Protein AF-A0A356B0F8-F1 (afdb_monomer_lite)

Radius of gyration: 23.99 Å; chains: 1; bounding box: 61×38×61 Å

Secondary structure (DSSP, 8-state):
-HHHHHHTT--S------TTTTT-TT-TT--STTHHHHHHT-TT--------SS-STT----------SS--STTTS-PPPTT--HHHHHHHHHHHHHHHH-TTSHHIIIIIS--BTTTEEESSSTTTS-EEEPPGGGS-GGG-----------SS----S-HHHHHHHHHHHHTTHHHHH----SS--SHHHH-HHHHHHHHHHHHHHHHHHHHHHHHHHHHHHTTSS---HHHHHHHHHHHIIIIIHHHIIIIIT-TTSPPP----HHHHHHHHHTT-

Foldseek 3Di:
DVVLVVVLVPDDDFDDDDLCQDPNPVPPVLSGPPSSCCVRPNVPDDDDDDPDCAGPDRDGDPPPDDLDLADPDDVRDDDDDPPQDPVNVVVVVVLLCVVALDCPDPCNCPQVVHDDPQAFHFPDDPPQAETHGDDQVSHPPVRRHPPDDDDDPDLDDPQNGHDSSNVVVVCCVVVVVCVVPPDDAQFDQDCVQQPDVRNVVLVVLCVVLVVQLVVLVVVVVVCVVVVVDDDDPVVVVVSVVSNVVSPVVVSCVVRVPDVSRHTDDRPPSVVVVVVSVVVD

Structure (mmCIF, N/CA/C/O backbone):
data_AF-A0A356B0F8-F1
#
_entry.id   AF-A0A356B0F8-F1
#
loop_
_atom_site.group_PDB
_atom_site.id
_atom_site.type_symbol
_atom_site.label_atom_id
_atom_site.label_alt_id
_atom_site.label_comp_id
_atom_site.label_asym_id
_atom_site.label_entity_id
_atom_site.label_seq_id
_atom_site.pdbx_PDB_ins_code
_atom_site.Cartn_x
_atom_site.Cartn_y
_atom_site.Cartn_z
_atom_site.occupancy
_atom_site.B_iso_or_equiv
_atom_site.auth_seq_id
_atom_site.auth_comp_id
_atom_site.auth_asym_id
_atom_site.auth_atom_id
_atom_site.pdbx_PDB_model_num
ATOM 1 N N . ASP A 1 1 ? 26.678 9.232 6.205 1.00 57.16 1 ASP A N 1
ATOM 2 C CA . ASP A 1 1 ? 28.106 8.835 6.148 1.00 57.16 1 ASP A CA 1
ATOM 3 C C . ASP A 1 1 ? 28.565 7.959 7.312 1.00 57.16 1 ASP A C 1
ATOM 5 O O . ASP A 1 1 ? 29.172 6.918 7.075 1.00 57.16 1 ASP A O 1
ATOM 9 N N . GLU A 1 2 ? 28.239 8.301 8.561 1.00 52.44 2 GLU A N 1
ATOM 10 C CA . GLU A 1 2 ? 28.667 7.526 9.742 1.00 52.44 2 GLU A CA 1
ATOM 11 C C . GLU A 1 2 ? 27.957 6.160 9.878 1.00 52.44 2 GLU A C 1
ATOM 13 O O . GLU A 1 2 ? 28.604 5.147 10.141 1.00 52.44 2 GLU A O 1
ATOM 18 N N . LEU A 1 3 ? 26.649 6.106 9.583 1.00 52.31 3 LEU A N 1
ATOM 19 C CA . LEU A 1 3 ? 25.851 4.869 9.562 1.00 52.31 3 LEU A CA 1
ATOM 20 C C . LEU A 1 3 ? 26.383 3.850 8.536 1.00 52.31 3 LEU A C 1
ATOM 22 O O . LEU A 1 3 ? 26.636 2.698 8.878 1.00 52.31 3 LEU A O 1
ATOM 26 N N . HIS A 1 4 ? 26.639 4.289 7.299 1.00 54.97 4 HIS A N 1
ATOM 27 C CA . HIS A 1 4 ? 27.180 3.429 6.238 1.00 54.97 4 HIS A CA 1
ATOM 28 C C . HIS A 1 4 ? 28.597 2.930 6.558 1.00 54.97 4 HIS A C 1
ATOM 30 O O . HIS A 1 4 ? 28.907 1.762 6.332 1.00 54.97 4 HIS A O 1
ATOM 36 N N . SER A 1 5 ? 29.439 3.773 7.166 1.00 62.47 5 SER A N 1
ATOM 37 C CA . SER A 1 5 ? 30.785 3.378 7.611 1.00 62.47 5 SER A CA 1
ATOM 38 C C . SER A 1 5 ? 30.764 2.346 8.745 1.00 62.47 5 SER A C 1
ATOM 40 O O . SER A 1 5 ? 31.710 1.574 8.892 1.00 62.47 5 SER A O 1
ATOM 42 N N . MET A 1 6 ? 29.708 2.330 9.565 1.00 59.22 6 MET A N 1
ATOM 43 C CA . MET A 1 6 ? 29.494 1.318 10.602 1.00 59.22 6 MET A CA 1
ATOM 44 C C . MET A 1 6 ? 29.013 -0.008 9.999 1.00 59.22 6 MET A C 1
ATOM 46 O O . MET A 1 6 ? 29.510 -1.065 10.383 1.00 59.22 6 MET A O 1
ATOM 50 N N . TRP A 1 7 ?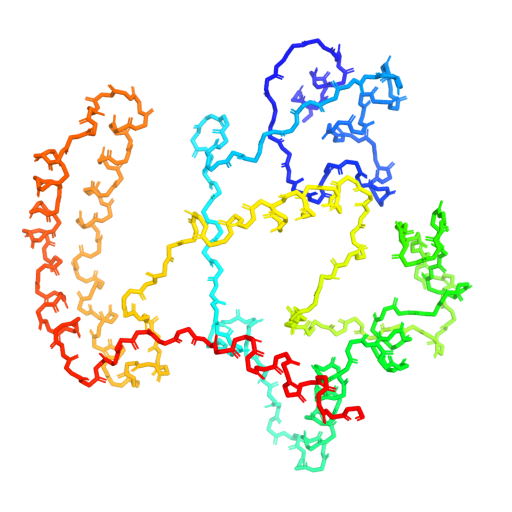 28.106 0.043 9.021 1.00 57.34 7 TRP A N 1
ATOM 51 C CA . TRP A 1 7 ? 27.612 -1.140 8.309 1.00 57.34 7 TRP A CA 1
ATOM 52 C C . TRP A 1 7 ? 28.716 -1.877 7.535 1.00 57.34 7 TRP A C 1
ATOM 54 O O . TRP A 1 7 ? 28.756 -3.104 7.560 1.00 57.34 7 TRP A O 1
ATOM 64 N N . MET A 1 8 ? 29.679 -1.150 6.959 1.00 56.56 8 MET A N 1
ATOM 65 C CA . MET A 1 8 ? 30.844 -1.729 6.265 1.00 56.56 8 MET A CA 1
ATOM 66 C C . MET A 1 8 ? 31.836 -2.480 7.174 1.00 56.56 8 MET A C 1
ATOM 68 O O . MET A 1 8 ? 32.768 -3.098 6.674 1.00 56.56 8 MET A O 1
ATOM 72 N N . LYS A 1 9 ? 31.693 -2.425 8.507 1.00 60.56 9 LYS A N 1
ATOM 73 C CA . LYS A 1 9 ? 32.608 -3.105 9.452 1.00 60.56 9 LYS A CA 1
ATOM 74 C C . LYS A 1 9 ? 32.154 -4.518 9.840 1.00 60.56 9 LYS A C 1
ATOM 76 O O . LYS A 1 9 ? 32.830 -5.172 10.633 1.00 60.56 9 LYS A O 1
ATOM 81 N N . GLY A 1 10 ? 31.017 -4.983 9.314 1.00 51.62 10 GLY A N 1
ATOM 82 C CA . GLY A 1 10 ? 30.633 -6.398 9.303 1.00 51.62 10 GLY A CA 1
ATOM 83 C C . GLY A 1 10 ? 30.366 -7.072 10.654 1.00 51.62 10 GLY A C 1
ATOM 84 O O . GLY A 1 10 ? 30.291 -8.296 10.699 1.00 51.62 10 GLY A O 1
ATOM 85 N N . LYS A 1 11 ? 30.216 -6.349 11.773 1.00 52.09 11 LYS A N 1
ATOM 86 C CA . LYS A 1 11 ? 29.969 -6.990 13.078 1.00 52.09 11 LYS A CA 1
ATOM 87 C C . LYS A 1 11 ? 28.828 -6.346 13.865 1.00 52.09 11 LYS A C 1
ATOM 89 O O . LYS A 1 11 ? 28.958 -5.250 14.396 1.00 52.09 11 LYS A O 1
ATOM 94 N N . THR A 1 12 ? 27.757 -7.138 13.979 1.00 52.47 12 THR A N 1
ATOM 95 C CA . THR A 1 12 ? 26.568 -7.040 14.847 1.00 52.47 12 THR A CA 1
ATOM 96 C C . THR A 1 12 ? 25.612 -5.866 14.631 1.00 52.47 12 THR A C 1
ATOM 98 O O . THR A 1 12 ? 25.947 -4.712 14.866 1.00 52.47 12 THR A O 1
ATOM 101 N N . GLY A 1 13 ? 24.365 -6.199 14.292 1.00 57.62 13 GLY A N 1
ATOM 102 C CA . GLY A 1 13 ? 23.227 -5.284 14.328 1.00 57.62 13 GLY A CA 1
ATOM 103 C C . GLY A 1 13 ? 22.058 -5.779 13.480 1.00 57.62 13 GLY A C 1
ATOM 104 O O . GLY A 1 13 ? 22.248 -6.523 12.523 1.00 57.62 13 GLY A O 1
ATOM 105 N N . PHE A 1 14 ? 20.848 -5.355 13.836 1.00 56.81 14 PHE A N 1
ATOM 106 C CA . PHE A 1 14 ? 19.707 -5.381 12.925 1.00 56.81 14 PHE A CA 1
ATOM 107 C C . PHE A 1 14 ? 19.774 -4.120 12.067 1.00 56.81 14 PHE A C 1
ATOM 109 O O . PHE A 1 14 ? 19.995 -3.032 12.601 1.00 56.81 14 PHE A O 1
ATOM 116 N N . PHE A 1 15 ? 19.571 -4.251 10.764 1.00 62.41 15 PHE A N 1
ATOM 117 C CA . PHE A 1 15 ? 19.455 -3.115 9.856 1.00 62.41 15 PHE A CA 1
ATOM 118 C C . PHE A 1 15 ? 18.171 -3.241 9.040 1.00 62.41 15 PHE A C 1
ATOM 120 O O . PHE A 1 15 ? 17.682 -4.341 8.785 1.00 62.41 15 PHE A O 1
ATOM 127 N N . THR A 1 16 ? 17.608 -2.101 8.660 1.00 60.75 16 THR A N 1
ATOM 128 C CA . THR A 1 16 ? 16.533 -2.014 7.671 1.00 60.75 16 THR A CA 1
ATOM 129 C C . THR A 1 16 ? 17.143 -1.814 6.300 1.00 60.75 16 THR A C 1
ATOM 131 O O . THR A 1 16 ? 18.062 -1.011 6.155 1.00 60.75 16 THR A O 1
ATOM 134 N N . ALA A 1 17 ? 16.600 -2.503 5.309 1.00 66.19 17 ALA A N 1
ATOM 135 C CA . ALA A 1 17 ? 16.878 -2.256 3.904 1.00 66.19 17 ALA A CA 1
ATOM 136 C C . ALA A 1 17 ? 15.540 -2.199 3.166 1.00 66.19 17 ALA A C 1
ATOM 138 O O . ALA A 1 17 ? 14.621 -2.962 3.493 1.00 66.19 17 ALA A O 1
ATOM 139 N N . GLU A 1 18 ? 15.414 -1.300 2.192 1.00 65.94 18 GLU A N 1
ATOM 140 C CA . GLU A 1 18 ? 14.278 -1.355 1.278 1.00 65.94 18 GLU A CA 1
ATOM 141 C C . GLU A 1 18 ? 14.398 -2.582 0.368 1.00 65.94 18 GLU A C 1
ATOM 143 O O . GLU A 1 18 ? 15.496 -3.053 0.068 1.00 65.94 18 GLU A O 1
ATOM 148 N N . LEU A 1 19 ? 13.264 -3.113 -0.106 1.00 66.88 19 LEU A N 1
ATOM 149 C CA . LEU A 1 19 ? 13.266 -4.304 -0.963 1.00 66.88 19 LEU A CA 1
ATOM 150 C C . LEU A 1 19 ? 14.150 -4.120 -2.207 1.00 66.88 19 LEU A C 1
ATOM 152 O O . LEU A 1 19 ? 14.773 -5.087 -2.622 1.00 66.88 19 LEU A O 1
ATOM 156 N N . SER A 1 20 ? 14.214 -2.896 -2.744 1.00 66.25 20 SER A N 1
ATOM 157 C CA . SER A 1 20 ? 15.020 -2.470 -3.899 1.00 66.25 20 SER A CA 1
ATOM 158 C C . SER A 1 20 ? 16.513 -2.271 -3.612 1.00 66.25 20 SER A C 1
ATOM 160 O O . SER A 1 20 ? 17.273 -1.996 -4.540 1.00 66.25 20 SER A O 1
ATOM 162 N N . GLU A 1 21 ? 16.945 -2.367 -2.354 1.00 69.38 21 GLU A N 1
ATOM 163 C CA . GLU A 1 21 ? 18.348 -2.202 -1.947 1.00 69.38 21 GLU A CA 1
ATOM 164 C C . GLU A 1 21 ? 19.033 -3.540 -1.638 1.00 69.38 21 GLU A C 1
ATOM 166 O O . GLU A 1 21 ? 20.260 -3.643 -1.687 1.00 69.38 21 GLU A O 1
ATOM 171 N N . ILE A 1 22 ? 18.254 -4.579 -1.329 1.00 73.12 22 ILE A N 1
ATOM 172 C CA . ILE A 1 22 ? 18.769 -5.893 -0.936 1.00 73.12 22 ILE A CA 1
ATOM 173 C C . ILE A 1 22 ? 19.401 -6.572 -2.153 1.00 73.12 22 ILE A C 1
ATOM 175 O O . ILE A 1 22 ? 18.663 -7.082 -2.968 1.00 73.12 22 ILE A O 1
ATOM 179 N N . CYS A 1 23 ? 20.727 -6.644 -2.277 1.00 70.06 23 CYS A N 1
ATOM 180 C CA . CYS A 1 23 ? 21.409 -7.365 -3.375 1.00 70.06 23 CYS A CA 1
ATOM 181 C C . CYS A 1 23 ? 21.064 -6.853 -4.790 1.00 70.06 23 CYS A C 1
ATOM 183 O O . CYS A 1 23 ? 21.012 -7.633 -5.743 1.00 70.06 23 CYS A O 1
ATOM 185 N N . ASN A 1 24 ? 20.797 -5.552 -4.928 1.00 71.69 24 ASN A N 1
ATOM 186 C CA . ASN A 1 24 ? 20.487 -4.947 -6.218 1.00 71.69 24 ASN A CA 1
ATOM 187 C C . ASN A 1 24 ? 21.758 -4.804 -7.083 1.00 71.69 24 ASN A C 1
ATOM 189 O O . ASN A 1 24 ? 22.639 -4.023 -6.713 1.00 71.69 24 ASN A O 1
ATOM 193 N N . PRO A 1 25 ? 21.865 -5.488 -8.239 1.00 60.75 25 PRO A N 1
ATOM 194 C CA . PRO A 1 25 ? 23.043 -5.411 -9.103 1.00 60.75 25 PRO A CA 1
ATOM 195 C C . PRO A 1 25 ? 23.175 -4.066 -9.833 1.00 60.75 25 PRO A C 1
ATOM 197 O O . PRO A 1 25 ? 24.253 -3.748 -10.323 1.00 60.75 25 PRO A O 1
ATOM 200 N N . GLU A 1 26 ? 22.110 -3.261 -9.893 1.00 60.91 26 GLU A N 1
ATOM 201 C CA . GLU A 1 26 ? 22.140 -1.907 -10.461 1.00 60.91 26 GLU A CA 1
ATOM 202 C C . GLU A 1 26 ? 22.716 -0.878 -9.476 1.00 60.91 26 GLU A C 1
ATOM 204 O O . GLU A 1 26 ? 23.012 0.259 -9.844 1.00 60.91 26 GLU A O 1
ATOM 209 N N . ASN A 1 27 ? 22.917 -1.263 -8.213 1.00 65.81 27 ASN A N 1
ATOM 210 C CA . ASN A 1 27 ? 23.513 -0.405 -7.200 1.00 65.81 27 ASN A CA 1
ATOM 211 C C . ASN A 1 27 ? 25.045 -0.421 -7.307 1.00 65.81 27 ASN A C 1
ATOM 213 O O . ASN A 1 27 ? 25.745 -1.041 -6.503 1.00 65.81 27 ASN A O 1
ATOM 217 N N . LEU A 1 28 ? 25.563 0.285 -8.315 1.00 59.09 28 LEU A N 1
ATOM 218 C CA . LEU A 1 28 ? 26.997 0.363 -8.635 1.00 59.09 28 LEU A CA 1
ATOM 219 C C . LEU A 1 28 ? 27.863 0.885 -7.479 1.00 59.09 28 LEU A C 1
ATOM 221 O O . LEU A 1 28 ? 29.069 0.640 -7.432 1.00 59.09 28 LEU A O 1
ATOM 225 N N . ASP A 1 29 ? 27.245 1.586 -6.533 1.00 64.25 29 ASP A N 1
ATOM 226 C CA . ASP A 1 29 ? 27.921 2.162 -5.385 1.00 64.25 29 ASP A CA 1
ATOM 227 C C . ASP A 1 29 ? 28.327 1.113 -4.339 1.00 64.25 29 ASP A C 1
ATOM 229 O O . ASP A 1 29 ? 29.203 1.402 -3.527 1.00 64.25 29 ASP A O 1
ATOM 233 N N . ASN A 1 30 ? 27.726 -0.089 -4.330 1.00 63.56 30 ASN A N 1
ATOM 234 C CA . ASN A 1 30 ? 28.014 -1.173 -3.373 1.00 63.56 30 ASN A CA 1
ATOM 235 C C . ASN A 1 30 ? 28.014 -0.730 -1.891 1.00 63.56 30 ASN A C 1
ATOM 237 O O . ASN A 1 30 ? 28.709 -1.308 -1.055 1.00 63.56 30 ASN A O 1
ATOM 241 N N . LYS A 1 31 ? 27.250 0.317 -1.546 1.00 65.62 31 LYS A N 1
ATOM 242 C CA . LYS A 1 31 ? 27.227 0.930 -0.199 1.00 65.62 31 LYS A CA 1
ATOM 243 C C . LYS A 1 31 ? 26.180 0.325 0.735 1.00 65.62 31 LYS A C 1
ATOM 245 O O . LYS A 1 31 ? 26.267 0.500 1.952 1.00 65.62 31 LYS A O 1
ATOM 250 N N . TYR A 1 32 ? 25.187 -0.363 0.182 1.00 68.69 32 TYR A N 1
ATOM 251 C CA . TYR A 1 32 ? 24.028 -0.841 0.928 1.00 68.69 32 TYR A CA 1
ATOM 252 C C . TYR A 1 32 ? 24.207 -2.291 1.359 1.00 68.69 32 TYR A C 1
ATOM 254 O O . TYR A 1 32 ? 24.710 -3.125 0.611 1.00 68.69 32 TYR A O 1
ATOM 262 N N . VAL A 1 33 ? 23.800 -2.585 2.588 1.00 68.62 33 VAL A N 1
ATOM 263 C CA . VAL A 1 33 ? 23.764 -3.949 3.119 1.00 68.62 33 VAL A CA 1
ATOM 264 C C . VAL A 1 33 ? 22.557 -4.704 2.543 1.00 68.62 33 VAL A C 1
ATOM 266 O O . VAL A 1 33 ? 21.495 -4.104 2.384 1.00 68.62 33 VAL A O 1
ATOM 269 N N . PRO A 1 34 ? 22.678 -6.009 2.235 1.00 71.56 34 PRO A N 1
ATOM 270 C CA . PRO A 1 34 ? 23.832 -6.872 2.501 1.00 71.56 34 PRO A CA 1
ATOM 271 C C . PRO A 1 34 ? 24.956 -6.808 1.448 1.00 71.56 34 PRO A C 1
ATOM 273 O O . PRO A 1 34 ? 26.061 -7.255 1.743 1.00 71.56 34 PRO A O 1
ATOM 276 N N . GLN A 1 35 ? 24.722 -6.217 0.267 1.00 74.62 35 GLN A N 1
ATOM 277 C CA . GLN A 1 35 ? 25.669 -6.208 -0.864 1.00 74.62 35 GLN A CA 1
ATOM 278 C C . GLN A 1 35 ? 27.068 -5.699 -0.477 1.00 74.62 35 GLN A C 1
ATOM 280 O O . GLN A 1 35 ? 28.081 -6.280 -0.860 1.00 74.62 35 GLN A O 1
ATOM 285 N N . SER A 1 36 ? 27.132 -4.637 0.327 1.00 72.56 36 SER A N 1
ATOM 286 C CA . SER A 1 36 ? 28.392 -4.042 0.776 1.00 72.56 36 SER A CA 1
ATOM 287 C C . SER A 1 36 ? 29.243 -4.976 1.639 1.00 72.56 36 SER A C 1
ATOM 289 O O . SER A 1 36 ? 30.465 -4.841 1.630 1.00 72.56 36 SER A O 1
ATOM 291 N N . ILE A 1 37 ? 28.634 -5.925 2.357 1.00 77.00 37 ILE A N 1
ATOM 292 C CA . ILE A 1 37 ? 29.353 -6.899 3.190 1.00 77.00 37 ILE A CA 1
ATOM 293 C C . ILE A 1 37 ? 29.969 -7.983 2.309 1.00 77.00 37 ILE A C 1
ATOM 295 O O . ILE A 1 37 ? 31.154 -8.260 2.469 1.00 77.00 37 ILE A O 1
ATOM 299 N N . TRP A 1 38 ? 29.222 -8.523 1.341 1.00 76.69 38 TRP A N 1
ATOM 300 C CA . TRP A 1 38 ? 29.762 -9.506 0.396 1.00 76.69 38 TRP A CA 1
ATOM 301 C C . TRP A 1 38 ? 30.923 -8.956 -0.427 1.00 76.69 38 TRP A C 1
ATOM 303 O O . TRP A 1 38 ? 31.926 -9.633 -0.613 1.00 76.69 38 TRP A O 1
ATOM 313 N N . VAL A 1 39 ? 30.813 -7.708 -0.889 1.00 75.50 39 VAL A N 1
ATOM 314 C CA . VAL A 1 39 ? 31.841 -7.101 -1.746 1.00 75.50 39 VAL A CA 1
ATOM 315 C C . VAL A 1 39 ? 33.081 -6.677 -0.956 1.00 75.50 39 VAL A C 1
ATOM 317 O O . VAL A 1 39 ? 34.197 -6.816 -1.451 1.00 75.50 39 VAL A O 1
ATOM 320 N N . ASN A 1 40 ? 32.911 -6.130 0.253 1.00 73.12 40 ASN A N 1
ATOM 321 C CA . ASN A 1 40 ? 34.009 -5.461 0.959 1.00 73.12 40 ASN A CA 1
ATOM 322 C C . ASN A 1 40 ? 34.521 -6.206 2.197 1.00 73.12 40 ASN A C 1
ATOM 324 O O . ASN A 1 40 ? 35.509 -5.766 2.785 1.00 73.12 40 ASN A O 1
ATOM 328 N N . THR A 1 41 ? 33.839 -7.251 2.677 1.00 75.69 41 THR A N 1
ATOM 329 C CA . THR A 1 41 ? 34.144 -7.858 3.986 1.00 75.69 41 THR A CA 1
ATOM 330 C C . THR A 1 41 ? 34.185 -9.383 3.977 1.00 75.69 41 THR A C 1
ATOM 332 O O . THR A 1 41 ? 35.188 -9.938 4.417 1.00 75.69 41 THR A O 1
ATOM 335 N N . ASP A 1 42 ? 33.112 -10.046 3.551 1.00 78.19 42 ASP A N 1
ATOM 336 C CA . ASP A 1 42 ? 32.936 -11.500 3.641 1.00 78.19 42 ASP A CA 1
ATOM 337 C C . ASP A 1 42 ? 31.952 -11.961 2.559 1.00 78.19 42 ASP A C 1
ATOM 339 O O . ASP A 1 42 ? 30.744 -11.752 2.692 1.00 78.19 42 ASP A O 1
ATOM 343 N N . ASP A 1 43 ? 32.478 -12.550 1.486 1.00 79.94 43 ASP A N 1
ATOM 344 C CA . ASP A 1 43 ? 31.727 -13.031 0.322 1.00 79.94 43 ASP A CA 1
ATOM 345 C C . ASP A 1 43 ? 30.890 -14.288 0.610 1.00 79.94 43 ASP A C 1
ATOM 347 O O . ASP A 1 43 ? 29.957 -14.579 -0.136 1.00 79.94 43 ASP A O 1
ATOM 351 N N . GLU A 1 44 ? 31.125 -14.961 1.739 1.00 80.06 44 GLU A N 1
ATOM 352 C CA . GLU A 1 44 ? 30.385 -16.148 2.190 1.00 80.06 44 GLU A CA 1
ATOM 353 C C . GLU A 1 44 ? 29.362 -15.825 3.302 1.00 80.06 44 GLU A C 1
ATOM 355 O O . GLU A 1 44 ? 28.716 -16.714 3.874 1.00 80.06 44 GLU A O 1
ATOM 360 N N . ALA A 1 45 ? 29.179 -14.541 3.634 1.00 76.94 45 ALA A N 1
ATOM 361 C CA . ALA A 1 45 ? 28.257 -14.119 4.682 1.00 76.94 45 ALA A CA 1
ATOM 362 C C . ALA A 1 45 ? 26.808 -14.561 4.390 1.00 76.94 45 ALA A C 1
ATOM 364 O O . ALA A 1 45 ? 26.242 -14.289 3.331 1.00 76.94 45 ALA A O 1
ATOM 365 N N . THR A 1 46 ? 26.152 -15.195 5.365 1.00 74.44 46 THR A N 1
ATOM 366 C CA . THR A 1 46 ? 24.734 -15.578 5.261 1.00 74.44 46 THR A CA 1
ATOM 367 C C . THR A 1 46 ? 23.841 -14.567 5.975 1.00 74.44 46 THR A C 1
ATOM 369 O O . THR A 1 46 ? 24.024 -14.291 7.162 1.00 74.44 46 THR A O 1
ATOM 372 N N . PHE A 1 47 ? 22.817 -14.070 5.279 1.00 75.00 47 PHE A N 1
ATOM 373 C CA . PHE A 1 47 ? 21.833 -13.139 5.830 1.00 75.00 47 PHE A CA 1
ATOM 374 C C . PHE A 1 47 ? 20.483 -13.819 6.038 1.00 75.00 47 PHE A C 1
ATOM 376 O O . PHE A 1 47 ? 19.959 -14.485 5.149 1.00 75.00 47 PHE A O 1
ATOM 383 N N . VAL A 1 48 ? 19.888 -13.607 7.212 1.00 71.94 48 VAL A N 1
ATOM 384 C CA . VAL A 1 48 ? 18.507 -14.012 7.496 1.00 71.94 48 VAL A CA 1
ATOM 385 C C . VAL A 1 48 ? 17.616 -12.786 7.359 1.00 71.94 48 VAL A C 1
ATOM 387 O O . VAL A 1 48 ? 17.716 -11.848 8.148 1.00 71.94 48 VAL A O 1
ATOM 390 N N . ILE A 1 49 ? 16.735 -12.800 6.360 1.00 71.38 49 ILE A N 1
ATOM 391 C CA . ILE A 1 49 ? 15.783 -11.717 6.112 1.00 71.38 49 ILE A CA 1
ATOM 392 C C . ILE A 1 49 ? 14.440 -12.102 6.725 1.00 71.38 49 ILE A C 1
ATOM 394 O O . ILE A 1 49 ? 13.839 -13.115 6.372 1.00 71.38 49 ILE A O 1
ATOM 398 N N . LEU A 1 50 ? 13.959 -11.271 7.644 1.00 64.19 50 LEU A N 1
ATOM 399 C CA . LEU A 1 50 ? 12.624 -11.385 8.218 1.00 64.19 50 LEU A CA 1
ATOM 400 C C . LEU A 1 50 ? 11.779 -10.244 7.652 1.00 64.19 50 LEU A C 1
ATOM 402 O O . LEU A 1 50 ? 12.105 -9.084 7.911 1.00 64.19 50 LEU A O 1
ATOM 406 N N . PRO A 1 51 ? 10.698 -10.517 6.900 1.00 61.12 51 PRO A N 1
ATOM 407 C CA . PRO A 1 51 ? 9.811 -9.455 6.460 1.00 61.12 51 PRO A CA 1
ATOM 408 C C . PRO A 1 51 ? 9.085 -8.922 7.696 1.00 61.12 51 PRO A C 1
ATOM 410 O O . PRO A 1 51 ? 8.217 -9.585 8.267 1.00 61.12 51 PRO A O 1
ATOM 413 N N . ALA A 1 52 ? 9.503 -7.752 8.162 1.00 56.00 52 ALA A N 1
ATOM 414 C CA . ALA A 1 52 ? 9.000 -7.187 9.396 1.00 56.00 52 ALA A CA 1
ATOM 415 C C . ALA A 1 52 ? 7.811 -6.265 9.100 1.00 56.00 52 ALA A C 1
ATOM 417 O O . ALA A 1 52 ? 7.930 -5.292 8.359 1.00 56.00 52 ALA A O 1
ATOM 418 N N . LEU A 1 53 ? 6.661 -6.536 9.727 1.00 56.69 53 LEU A N 1
ATOM 419 C CA . LEU A 1 53 ? 5.527 -5.596 9.756 1.00 56.69 53 LEU A CA 1
ATOM 420 C C . LEU A 1 53 ? 5.886 -4.291 10.503 1.00 56.69 53 LEU A C 1
ATOM 422 O O . LEU A 1 53 ? 5.207 -3.277 10.360 1.00 56.69 53 LEU A O 1
ATOM 426 N N . LYS A 1 54 ? 6.974 -4.317 11.283 1.00 51.22 54 LYS A N 1
ATOM 427 C CA . LYS A 1 54 ? 7.572 -3.185 11.990 1.00 51.22 54 LYS A CA 1
ATOM 428 C C . LYS A 1 54 ? 9.100 -3.282 11.907 1.00 51.22 54 LYS A C 1
ATOM 430 O O . LYS A 1 54 ? 9.652 -4.300 12.319 1.00 51.22 54 LYS A O 1
ATOM 435 N N . GLY A 1 55 ? 9.770 -2.244 11.409 1.00 50.75 55 GLY A N 1
ATOM 436 C CA . GLY A 1 55 ? 11.232 -2.167 11.426 1.00 50.75 55 GLY A CA 1
ATOM 437 C C . GLY A 1 55 ? 11.784 -1.871 12.833 1.00 50.75 55 GLY A C 1
ATOM 438 O O . GLY A 1 55 ? 11.025 -1.530 13.743 1.00 50.75 55 GLY A O 1
ATOM 439 N N . PRO A 1 56 ? 13.100 -2.005 13.068 1.00 43.16 56 PRO A N 1
ATOM 440 C CA . PRO A 1 56 ? 13.739 -1.450 14.258 1.00 43.16 56 PRO A CA 1
ATOM 441 C C . PRO A 1 56 ? 13.430 0.052 14.405 1.00 43.16 56 PRO A C 1
ATOM 443 O O . PRO A 1 56 ? 13.490 0.806 13.441 1.00 43.16 56 PRO A O 1
ATOM 446 N N . GLY A 1 57 ? 13.103 0.489 15.627 1.00 57.16 57 GLY A N 1
ATOM 447 C CA . GLY A 1 57 ? 12.752 1.884 15.926 1.00 57.16 57 GLY A CA 1
ATOM 448 C C . GLY A 1 57 ? 11.258 2.210 15.776 1.00 57.16 57 GLY A C 1
ATOM 449 O O . GLY A 1 57 ? 10.393 1.410 16.150 1.00 57.16 57 GLY A O 1
ATOM 450 N N . ASN A 1 58 ? 10.969 3.421 15.288 1.00 53.03 58 ASN A N 1
ATOM 451 C CA . ASN A 1 58 ? 9.615 3.945 15.049 1.00 53.03 58 ASN A CA 1
ATOM 452 C C . ASN A 1 58 ? 9.203 3.853 13.569 1.00 53.03 58 ASN A C 1
ATOM 454 O O . ASN A 1 58 ? 8.203 4.452 13.180 1.00 53.03 58 ASN A O 1
ATOM 458 N N . ASP A 1 59 ? 9.963 3.124 12.752 1.00 47.16 59 ASP A N 1
ATOM 459 C CA . ASP A 1 59 ? 9.712 3.026 11.320 1.00 47.16 59 ASP A CA 1
ATOM 460 C C . ASP A 1 59 ? 8.790 1.841 11.024 1.00 47.16 59 ASP A C 1
ATOM 462 O O . ASP A 1 59 ? 9.090 0.670 11.286 1.00 47.16 59 ASP A O 1
ATOM 466 N N . PHE A 1 60 ? 7.618 2.166 10.488 1.00 50.69 60 PHE A N 1
ATOM 467 C CA . PHE A 1 60 ? 6.577 1.205 10.154 1.00 50.69 60 PHE A CA 1
ATOM 468 C C . PHE A 1 60 ? 6.384 1.179 8.643 1.00 50.69 60 PHE A C 1
ATOM 470 O O . PHE A 1 60 ? 6.139 2.216 8.028 1.00 50.69 60 PHE A O 1
ATOM 477 N N . SER A 1 61 ? 6.405 -0.016 8.051 1.00 49.00 61 SER A N 1
ATOM 478 C CA . SER A 1 61 ? 5.909 -0.199 6.690 1.00 49.00 61 SER A CA 1
ATOM 479 C C . SER A 1 61 ? 4.495 -0.773 6.769 1.00 49.00 61 SER A C 1
ATOM 481 O O . SER A 1 61 ? 4.271 -1.942 7.065 1.00 49.00 61 SER A O 1
ATOM 483 N N . ALA A 1 62 ? 3.509 0.088 6.548 1.00 46.94 62 ALA A N 1
ATOM 484 C CA . ALA A 1 62 ? 2.139 -0.314 6.271 1.00 46.94 62 ALA A CA 1
ATOM 485 C C . ALA A 1 62 ? 1.849 0.137 4.846 1.00 46.94 62 ALA A C 1
ATOM 487 O O . ALA A 1 62 ? 1.207 1.168 4.630 1.00 46.94 62 ALA A O 1
ATOM 488 N N . LYS A 1 63 ? 2.392 -0.580 3.852 1.00 48.81 63 LYS A N 1
ATOM 489 C CA . LYS A 1 63 ? 2.071 -0.275 2.457 1.00 48.81 63 LYS A CA 1
ATOM 490 C C . LYS A 1 63 ? 0.587 -0.578 2.257 1.00 48.81 63 LYS A C 1
ATOM 492 O O . LYS A 1 63 ? 0.179 -1.720 2.078 1.00 48.81 63 LYS A O 1
ATOM 497 N N . ARG A 1 64 ? -0.239 0.465 2.351 1.00 50.53 64 ARG A N 1
ATOM 498 C CA . ARG A 1 64 ? -1.664 0.422 2.022 1.00 50.53 64 ARG A CA 1
ATOM 499 C C . ARG A 1 64 ? -1.769 0.375 0.504 1.00 50.53 64 ARG A C 1
ATOM 501 O O . ARG A 1 64 ? -1.855 1.412 -0.152 1.00 50.53 64 ARG A O 1
ATOM 508 N N . SER A 1 65 ? -1.703 -0.823 -0.061 1.00 51.69 65 SER A N 1
ATOM 509 C CA . SER A 1 65 ? -1.952 -1.010 -1.485 1.00 51.69 65 SER A CA 1
ATOM 510 C C . SER A 1 65 ? -3.437 -0.793 -1.754 1.00 51.69 65 SER A C 1
ATOM 512 O O . SER A 1 65 ? -4.298 -1.413 -1.132 1.00 51.69 65 SER A O 1
ATOM 514 N N . ARG A 1 66 ? -3.747 0.139 -2.655 1.00 53.41 66 ARG A N 1
ATOM 515 C CA . ARG A 1 66 ? -5.113 0.367 -3.124 1.00 53.41 66 ARG A CA 1
ATOM 516 C C . ARG A 1 66 ? -5.387 -0.623 -4.245 1.00 53.41 66 ARG A C 1
ATOM 518 O O . ARG A 1 66 ? -4.730 -0.560 -5.276 1.00 53.41 66 ARG A O 1
ATOM 525 N N . LEU A 1 67 ? -6.359 -1.505 -4.053 1.00 54.25 67 LEU A N 1
ATOM 526 C CA . LEU A 1 67 ? -6.798 -2.477 -5.059 1.00 54.25 67 LEU A CA 1
ATOM 527 C C . LEU A 1 67 ? -7.814 -1.847 -6.031 1.00 54.25 67 LEU A C 1
ATOM 529 O O . LEU A 1 67 ? -8.859 -2.421 -6.323 1.00 54.25 67 LEU A O 1
ATOM 533 N N . ALA A 1 68 ? -7.538 -0.622 -6.481 1.00 54.75 68 ALA A N 1
ATOM 534 C CA . ALA A 1 68 ? -8.323 0.063 -7.499 1.00 54.75 68 ALA A CA 1
ATOM 535 C C . ALA A 1 68 ? -7.467 0.197 -8.762 1.00 54.75 68 ALA A C 1
ATOM 537 O O . ALA A 1 68 ? -6.338 0.686 -8.690 1.00 54.75 68 ALA A O 1
ATOM 538 N N . ALA A 1 69 ? -8.006 -0.236 -9.905 1.00 51.81 69 ALA A N 1
ATOM 539 C CA . ALA A 1 69 ? -7.345 -0.130 -11.210 1.00 51.81 69 ALA A CA 1
ATOM 540 C C . ALA A 1 69 ? -7.173 1.330 -11.672 1.00 51.81 69 ALA A C 1
ATOM 542 O O . ALA A 1 69 ? -6.294 1.640 -12.465 1.00 51.81 69 ALA A O 1
ATOM 543 N N . MET A 1 70 ? -8.013 2.229 -11.153 1.00 53.91 70 MET A N 1
ATOM 544 C CA . MET A 1 70 ? -7.989 3.663 -11.424 1.00 53.91 70 MET A CA 1
ATOM 545 C C . MET A 1 70 ? -8.067 4.417 -10.094 1.00 53.91 70 MET A C 1
ATOM 547 O O . MET A 1 70 ? -8.804 4.024 -9.187 1.00 53.91 70 MET A O 1
ATOM 551 N N . SER A 1 71 ? -7.301 5.498 -9.962 1.00 58.91 71 SER A N 1
ATOM 552 C CA . SER A 1 71 ? -7.251 6.322 -8.751 1.00 58.91 71 SER A CA 1
ATOM 553 C C . SER A 1 71 ? -7.320 7.791 -9.130 1.00 58.91 71 SER A C 1
ATOM 555 O O . SER A 1 71 ? -6.620 8.197 -10.045 1.00 58.91 71 SER A O 1
ATOM 557 N N . GLU A 1 72 ? -8.098 8.588 -8.394 1.00 61.66 72 GLU A N 1
ATOM 558 C CA . GLU A 1 72 ? -8.172 10.050 -8.566 1.00 61.66 72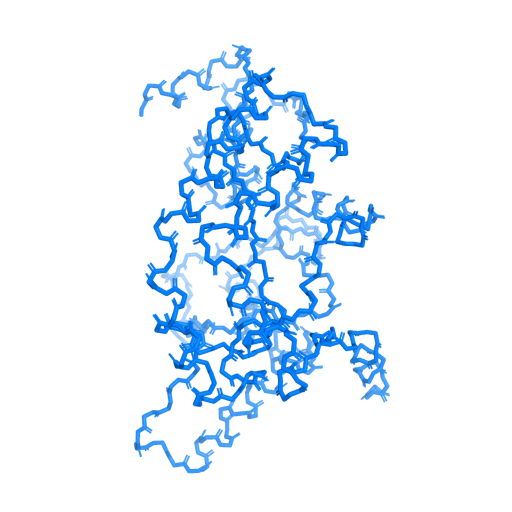 GLU A CA 1
ATOM 559 C C . GLU A 1 72 ? -6.983 10.806 -7.946 1.00 61.66 72 GLU A C 1
ATOM 561 O O . GLU A 1 72 ? -6.932 12.033 -7.958 1.00 61.66 72 GLU A O 1
ATOM 566 N N . GLU A 1 73 ? -6.014 10.089 -7.374 1.00 57.72 73 GLU A N 1
ATOM 567 C CA . GLU A 1 73 ? -4.818 10.717 -6.821 1.00 57.72 73 GLU A CA 1
ATOM 568 C C . GLU A 1 73 ? -3.972 11.375 -7.912 1.00 57.72 73 GLU A C 1
ATOM 570 O O . GLU A 1 73 ? -3.752 10.816 -8.991 1.00 57.72 73 GLU A O 1
ATOM 575 N N . THR A 1 74 ? -3.420 12.543 -7.586 1.00 53.66 74 THR A N 1
ATOM 576 C CA . THR A 1 74 ? -2.396 13.204 -8.392 1.00 53.66 74 THR A CA 1
ATOM 577 C C . THR A 1 74 ? -1.268 12.217 -8.706 1.00 53.66 74 THR A C 1
ATOM 579 O O . THR A 1 74 ? -0.672 11.643 -7.796 1.00 53.66 74 THR A O 1
ATOM 582 N N . GLY A 1 75 ? -0.997 12.001 -9.996 1.00 56.03 75 GLY A N 1
ATOM 583 C CA . GLY A 1 75 ? -0.005 11.031 -10.478 1.00 56.03 75 GLY A CA 1
ATOM 584 C C . GLY A 1 75 ? -0.544 9.625 -10.776 1.00 56.03 75 GLY A C 1
ATOM 585 O O . GLY A 1 75 ? 0.226 8.788 -11.227 1.00 56.03 75 GLY A O 1
ATOM 586 N N . LYS A 1 76 ? -1.841 9.350 -10.558 1.00 53.88 76 LYS A N 1
ATOM 587 C CA . LYS A 1 76 ? -2.482 8.052 -10.866 1.00 53.88 76 LYS A CA 1
ATOM 588 C C . LYS A 1 76 ? -3.695 8.137 -11.803 1.00 53.88 76 LYS A C 1
ATOM 590 O O . LYS A 1 76 ? -4.277 7.106 -12.131 1.00 53.88 76 LYS A O 1
ATOM 595 N N . VAL A 1 77 ? -4.042 9.342 -12.255 1.00 57.81 77 VAL A N 1
ATOM 596 C CA . VAL A 1 77 ? -4.976 9.582 -13.363 1.00 57.81 77 VAL A CA 1
ATOM 597 C C . VAL A 1 77 ? -4.199 9.839 -14.651 1.00 57.81 77 VAL A C 1
ATOM 599 O O . VAL A 1 77 ? -3.295 10.675 -14.675 1.00 57.81 77 VAL A O 1
ATOM 602 N N . PHE A 1 78 ? -4.579 9.174 -15.742 1.00 61.69 78 PHE A N 1
ATOM 603 C CA . PHE A 1 78 ? -4.149 9.592 -17.074 1.00 61.69 78 PHE A CA 1
ATOM 604 C C . PHE A 1 78 ? -4.931 10.849 -17.459 1.00 61.69 78 PHE A C 1
ATOM 606 O O . PHE A 1 78 ? -6.152 10.817 -17.610 1.00 61.69 78 PHE A O 1
ATOM 613 N N . THR A 1 79 ? -4.241 11.979 -17.587 1.00 59.06 79 THR A N 1
ATOM 614 C CA . THR A 1 79 ? -4.835 13.230 -18.061 1.00 59.06 79 THR A CA 1
ATOM 615 C C . THR A 1 79 ? -4.568 13.383 -19.552 1.00 59.06 79 THR A C 1
ATOM 617 O O . THR A 1 79 ? -3.425 13.437 -20.001 1.00 59.06 79 THR A O 1
ATOM 620 N N . PHE A 1 80 ? -5.637 13.471 -20.342 1.00 67.44 80 PHE A N 1
ATOM 621 C CA . PHE A 1 80 ? -5.532 13.751 -21.770 1.00 67.44 80 PHE A CA 1
ATOM 622 C C . PHE A 1 80 ? -5.718 15.245 -22.013 1.00 67.44 80 PHE A C 1
ATOM 624 O O . PHE A 1 80 ? -6.672 15.861 -21.536 1.00 67.44 80 PHE A O 1
ATOM 631 N N . GLY A 1 81 ? -4.785 15.848 -22.750 1.00 61.44 81 GLY A N 1
ATOM 632 C CA . GLY A 1 81 ? -4.905 17.246 -23.146 1.00 61.44 81 GLY A CA 1
ATOM 633 C C . GLY A 1 81 ? -6.140 17.460 -24.022 1.00 61.44 81 GLY A C 1
ATOM 634 O O . GLY A 1 81 ? -6.461 16.626 -24.863 1.00 61.44 81 GLY A O 1
ATOM 635 N N . ARG A 1 82 ? -6.795 18.619 -23.894 1.00 71.56 82 ARG A N 1
ATOM 636 C CA . ARG A 1 82 ? -8.005 18.970 -24.665 1.00 71.56 82 ARG A CA 1
ATOM 637 C C . ARG A 1 82 ? -7.845 18.851 -26.194 1.00 71.56 82 ARG A C 1
ATOM 639 O O . ARG A 1 82 ? -8.840 18.753 -26.897 1.00 71.56 82 ARG A O 1
ATOM 646 N N . GLY A 1 83 ? -6.613 18.894 -26.710 1.00 77.81 83 GLY A N 1
ATOM 647 C CA . GLY A 1 83 ? -6.296 18.747 -28.137 1.00 77.81 83 GLY A CA 1
ATOM 648 C C . GLY A 1 83 ? -6.057 17.307 -28.613 1.00 77.81 83 GLY A C 1
ATOM 649 O O . GLY A 1 83 ? -5.633 17.113 -29.752 1.00 77.81 83 GLY A O 1
ATOM 650 N N . VAL A 1 84 ? -6.257 16.300 -27.760 1.00 77.56 84 VAL A N 1
ATOM 651 C CA . VAL A 1 84 ? -6.211 14.888 -28.163 1.00 77.56 84 VAL A CA 1
ATOM 652 C C . VAL A 1 84 ? -7.515 14.568 -28.894 1.00 77.56 84 VAL A C 1
ATOM 654 O O . VAL A 1 84 ? -8.587 14.704 -28.316 1.00 77.56 84 VAL A O 1
ATOM 657 N N . SER A 1 85 ? -7.423 14.191 -30.172 1.00 86.75 85 SER A N 1
ATOM 658 C CA . SER A 1 85 ? -8.590 13.752 -30.944 1.00 86.75 85 SER A CA 1
ATOM 659 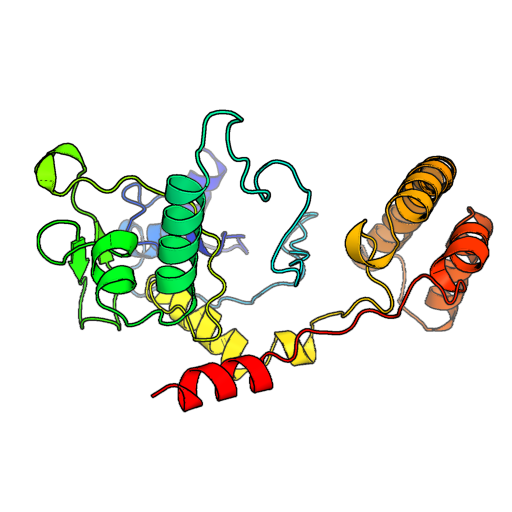C C . SER A 1 85 ? -9.037 12.355 -30.517 1.00 86.75 85 SER A C 1
ATOM 661 O O . SER A 1 85 ? -8.250 11.603 -29.933 1.00 86.75 85 SER A O 1
ATOM 663 N N . ASP A 1 86 ? -10.265 11.981 -30.863 1.00 85.31 86 ASP A N 1
ATOM 664 C CA . ASP A 1 86 ? -10.819 10.661 -30.552 1.00 85.31 86 ASP A CA 1
ATOM 665 C C . ASP A 1 86 ? -9.973 9.529 -31.150 1.00 85.31 86 ASP A C 1
ATOM 667 O O . ASP A 1 86 ? -9.754 8.516 -30.491 1.00 85.31 86 ASP A O 1
ATOM 671 N N . GLU A 1 87 ? -9.398 9.708 -32.345 1.00 88.00 87 GLU A N 1
ATOM 672 C CA . GLU A 1 87 ? -8.516 8.702 -32.951 1.00 88.00 87 GLU A CA 1
ATOM 673 C C . GLU A 1 87 ? -7.222 8.523 -32.152 1.00 88.00 87 GLU A C 1
ATOM 675 O O . GLU A 1 87 ? -6.734 7.404 -31.976 1.00 88.00 87 GLU A O 1
ATOM 680 N N . LYS A 1 88 ? -6.658 9.623 -31.636 1.00 81.25 88 LYS A N 1
ATOM 681 C CA . LYS A 1 88 ? -5.468 9.567 -30.779 1.00 81.25 88 LYS A CA 1
ATOM 682 C C . LYS A 1 88 ? -5.799 8.920 -29.441 1.00 81.25 88 LYS A C 1
ATOM 684 O O . LYS A 1 88 ? -5.012 8.111 -28.960 1.00 81.25 88 LYS A O 1
ATOM 689 N N . LEU A 1 89 ? -6.957 9.239 -28.868 1.00 79.25 89 LEU A N 1
ATOM 690 C CA . LEU A 1 89 ? -7.423 8.639 -27.625 1.00 79.25 89 LEU A CA 1
ATOM 691 C C . LEU A 1 89 ? -7.665 7.131 -27.789 1.00 79.25 89 LEU A C 1
ATOM 693 O O . LEU A 1 89 ? -7.176 6.344 -26.984 1.00 79.25 89 LEU A O 1
ATOM 697 N N . ALA A 1 90 ? -8.322 6.716 -28.874 1.00 82.31 90 ALA A N 1
ATOM 698 C CA . ALA A 1 90 ? -8.523 5.310 -29.216 1.00 82.31 90 ALA A CA 1
ATOM 699 C C . ALA A 1 90 ? -7.188 4.569 -29.381 1.00 82.31 90 ALA A C 1
ATOM 701 O O . ALA A 1 90 ? -7.036 3.451 -28.888 1.00 82.31 90 ALA A O 1
ATOM 702 N N . ARG A 1 91 ? -6.182 5.199 -30.007 1.00 78.38 91 ARG A N 1
ATOM 703 C CA . ARG A 1 91 ? -4.840 4.614 -30.129 1.00 78.38 91 ARG A CA 1
ATOM 704 C C . ARG A 1 91 ? -4.136 4.477 -28.778 1.00 78.38 91 ARG A C 1
ATOM 706 O O . ARG A 1 91 ? -3.510 3.448 -28.550 1.00 78.38 91 ARG A O 1
ATOM 713 N N . ILE A 1 92 ? -4.252 5.466 -27.891 1.00 74.81 92 ILE A N 1
ATOM 714 C CA . ILE A 1 92 ? -3.713 5.392 -26.522 1.00 74.81 92 ILE A CA 1
ATOM 715 C C . ILE A 1 92 ? -4.383 4.247 -25.757 1.00 74.81 92 ILE A C 1
ATOM 717 O O . ILE A 1 92 ? -3.681 3.440 -25.157 1.00 74.81 92 ILE A O 1
ATOM 721 N N . PHE A 1 93 ? -5.711 4.119 -25.824 1.00 75.31 93 PHE A N 1
ATOM 722 C CA . PHE A 1 93 ? -6.406 3.000 -25.187 1.00 75.31 93 PHE A CA 1
ATOM 723 C C . PHE A 1 93 ? -6.065 1.651 -25.812 1.00 75.31 93 PHE A C 1
ATOM 725 O O . PHE A 1 93 ? -5.993 0.672 -25.084 1.00 75.31 93 PHE A O 1
ATOM 732 N N . THR A 1 94 ? -5.788 1.594 -27.117 1.00 75.50 94 THR A N 1
ATOM 733 C CA . THR A 1 94 ? -5.283 0.373 -27.764 1.00 75.50 94 THR A CA 1
ATOM 734 C C . THR A 1 94 ? -3.922 -0.008 -27.190 1.00 75.50 94 THR A C 1
ATOM 736 O O . THR A 1 94 ? -3.758 -1.131 -26.754 1.00 75.50 94 THR A O 1
ATOM 739 N N . ILE A 1 95 ? -2.980 0.937 -27.091 1.00 72.06 95 ILE A N 1
ATOM 740 C CA . ILE A 1 95 ? -1.654 0.697 -26.493 1.00 72.06 95 ILE A CA 1
ATOM 741 C C . ILE A 1 95 ? -1.774 0.252 -25.029 1.00 72.06 95 ILE A C 1
ATOM 743 O O . ILE A 1 95 ? -1.099 -0.679 -24.603 1.00 72.06 95 ILE A O 1
ATOM 747 N N . TRP A 1 96 ? -2.643 0.911 -24.259 1.00 72.88 96 TRP A N 1
ATOM 748 C CA . TRP A 1 96 ? -2.920 0.545 -22.871 1.00 72.88 96 TRP A CA 1
ATOM 749 C C . TRP A 1 96 ? -3.502 -0.872 -22.773 1.00 72.88 96 TRP A C 1
ATOM 751 O O . TRP A 1 96 ? -3.091 -1.660 -21.929 1.00 72.88 96 TRP A O 1
ATOM 761 N N . ASN A 1 97 ? -4.426 -1.216 -23.667 1.00 70.88 97 ASN A N 1
ATOM 762 C CA . ASN A 1 97 ? -5.046 -2.529 -23.721 1.00 70.88 97 ASN A CA 1
ATOM 763 C C . ASN A 1 97 ? -4.052 -3.615 -24.162 1.00 70.88 97 ASN A C 1
ATOM 765 O O . ASN A 1 97 ? -3.984 -4.648 -23.514 1.00 70.88 97 ASN A O 1
ATOM 769 N N . ASP A 1 98 ? -3.238 -3.364 -25.188 1.00 69.00 98 ASP A N 1
ATOM 770 C CA . ASP A 1 98 ? -2.187 -4.279 -25.648 1.00 69.00 98 ASP A CA 1
ATOM 771 C C . ASP A 1 98 ? -1.176 -4.561 -24.524 1.00 69.00 98 ASP A C 1
ATOM 773 O O . ASP A 1 98 ? -0.764 -5.703 -24.341 1.00 69.00 98 ASP A O 1
ATOM 777 N N . TYR A 1 99 ? -0.831 -3.545 -23.725 1.00 64.50 99 TYR A N 1
ATOM 778 C CA . TYR A 1 99 ? 0.042 -3.690 -22.557 1.00 64.50 99 TYR A CA 1
ATOM 779 C C . TYR A 1 99 ? -0.580 -4.541 -21.437 1.00 64.50 99 TYR A C 1
ATOM 781 O O . TYR A 1 99 ? 0.092 -5.371 -20.830 1.00 64.50 99 TYR A O 1
ATOM 789 N N . HIS A 1 100 ? -1.865 -4.334 -21.134 1.00 64.00 100 HIS A N 1
ATOM 790 C CA . HIS A 1 100 ? -2.525 -4.989 -20.000 1.00 64.00 100 HIS A CA 1
ATOM 791 C C . HIS A 1 100 ? -3.196 -6.324 -20.329 1.00 64.00 100 HIS A C 1
ATOM 793 O O . HIS A 1 100 ? -3.507 -7.068 -19.399 1.00 64.00 100 HIS A O 1
ATOM 799 N N . GLN A 1 101 ? -3.460 -6.626 -21.604 1.00 62.31 101 GLN A N 1
ATOM 800 C CA . GLN A 1 101 ? -4.150 -7.858 -21.985 1.00 62.31 101 GLN A CA 1
ATOM 801 C C . GLN A 1 101 ? -3.233 -9.068 -22.118 1.00 62.31 101 GLN A C 1
ATOM 803 O O . GLN A 1 101 ? -3.678 -10.181 -21.846 1.00 62.31 101 GLN A O 1
ATOM 808 N N . ASP A 1 102 ? -1.976 -8.862 -22.509 1.00 61.94 102 ASP A N 1
ATOM 809 C CA . ASP A 1 102 ? -0.997 -9.938 -22.602 1.00 61.94 102 ASP A CA 1
ATOM 810 C C . ASP A 1 102 ? 0.404 -9.438 -22.191 1.00 61.94 102 ASP A C 1
ATOM 812 O O . ASP A 1 102 ? 1.100 -8.815 -23.001 1.00 61.94 102 ASP A O 1
ATOM 816 N N . PRO A 1 103 ? 0.846 -9.702 -20.943 1.00 56.25 103 PRO A N 1
ATOM 817 C CA . PRO A 1 103 ? 2.206 -9.378 -20.501 1.00 56.25 103 PRO A CA 1
ATOM 818 C C . PRO A 1 103 ? 3.303 -10.048 -21.329 1.00 56.25 103 PRO A C 1
ATOM 820 O O . PRO A 1 103 ? 4.452 -9.616 -21.267 1.00 56.25 103 PRO A O 1
ATOM 823 N N . PHE A 1 104 ? 2.969 -11.109 -22.066 1.00 58.88 104 PHE A N 1
ATOM 824 C CA . PHE A 1 104 ? 3.913 -11.909 -22.837 1.00 58.88 104 PHE A CA 1
ATOM 825 C C . PHE A 1 104 ? 3.865 -11.614 -24.334 1.00 58.88 104 PHE A C 1
ATOM 827 O O . PHE A 1 104 ? 4.577 -12.269 -25.095 1.00 58.88 104 PHE A O 1
ATOM 834 N N . ASN A 1 105 ? 3.044 -10.657 -24.781 1.00 65.31 105 ASN 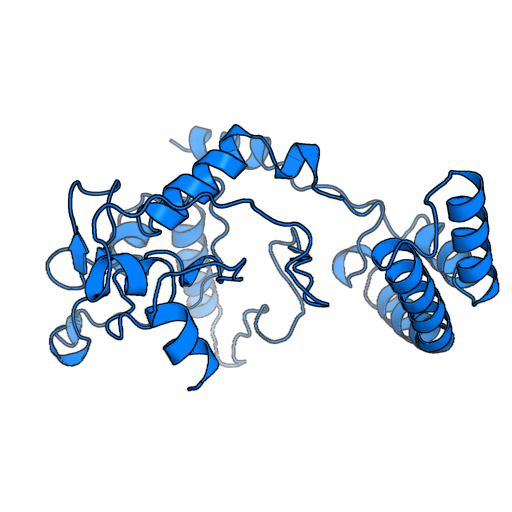A N 1
ATOM 835 C CA . ASN A 1 105 ? 3.068 -10.266 -26.182 1.00 65.31 105 ASN A CA 1
ATOM 836 C C . ASN A 1 105 ? 4.367 -9.514 -26.522 1.00 65.31 105 ASN A C 1
ATOM 838 O O . ASN A 1 105 ? 5.016 -8.901 -25.668 1.00 65.31 105 ASN A O 1
ATOM 842 N N . ASP A 1 106 ? 4.721 -9.519 -27.809 1.00 63.59 106 ASP A N 1
ATOM 843 C CA . ASP A 1 106 ? 5.930 -8.855 -28.309 1.00 63.59 106 ASP A CA 1
ATOM 844 C C . ASP A 1 106 ? 5.960 -7.355 -27.967 1.00 63.59 106 ASP A C 1
ATOM 846 O O . ASP A 1 106 ? 7.031 -6.767 -27.822 1.00 63.59 106 ASP A O 1
ATOM 850 N N . PHE A 1 107 ? 4.791 -6.722 -27.819 1.00 67.06 107 PHE A N 1
ATOM 851 C CA . PHE A 1 107 ? 4.700 -5.326 -27.405 1.00 67.06 107 PHE A CA 1
ATOM 852 C C . PHE A 1 107 ? 5.220 -5.137 -25.970 1.00 67.06 107 PHE A C 1
ATOM 854 O O . PHE A 1 107 ? 6.093 -4.301 -25.738 1.00 67.06 107 PHE A O 1
ATOM 861 N N . SER A 1 108 ? 4.741 -5.933 -25.020 1.00 63.22 108 SER A N 1
ATOM 862 C CA . SER A 1 108 ? 5.138 -5.894 -23.615 1.00 63.22 108 SER A CA 1
ATOM 863 C C . SER A 1 108 ? 6.611 -6.271 -23.437 1.00 63.22 108 SER A C 1
ATOM 865 O O . SER A 1 108 ? 7.335 -5.547 -22.750 1.00 63.22 108 SER A O 1
ATOM 867 N N . ASP A 1 109 ? 7.100 -7.315 -24.117 1.00 63.97 109 ASP A N 1
ATOM 868 C CA . ASP A 1 109 ? 8.498 -7.751 -23.978 1.00 63.97 109 ASP A CA 1
ATOM 869 C C . ASP A 1 109 ? 9.493 -6.789 -24.660 1.00 63.97 109 ASP A C 1
ATOM 871 O O . ASP A 1 109 ? 10.544 -6.491 -24.104 1.00 63.97 109 ASP A O 1
ATOM 875 N N . GLN A 1 110 ? 9.165 -6.213 -25.824 1.00 67.75 110 GLN A N 1
ATOM 876 C CA . GLN A 1 110 ? 10.132 -5.405 -26.587 1.00 67.75 110 GLN A CA 1
ATOM 877 C C . GLN A 1 110 ? 9.980 -3.894 -26.399 1.00 67.75 110 GLN A C 1
ATOM 879 O O . GLN A 1 110 ? 10.982 -3.175 -26.380 1.00 67.75 110 GLN A O 1
ATOM 884 N N . VAL A 1 111 ? 8.749 -3.386 -26.293 1.00 66.69 111 VAL A N 1
ATOM 885 C CA . VAL A 1 111 ? 8.481 -1.938 -26.219 1.00 66.69 111 VAL A CA 1
ATOM 886 C C . VAL A 1 111 ? 8.567 -1.434 -24.783 1.00 66.69 111 VAL A C 1
ATOM 888 O O . VAL A 1 111 ? 9.085 -0.338 -24.556 1.00 66.69 111 VAL A O 1
ATOM 891 N N . TYR A 1 112 ? 8.079 -2.216 -23.817 1.00 65.94 112 TYR A N 1
ATOM 892 C CA . TYR A 1 112 ? 8.143 -1.854 -22.400 1.00 65.94 112 TYR A CA 1
ATOM 893 C C . TYR A 1 112 ? 9.377 -2.415 -21.700 1.00 65.94 112 TYR A C 1
ATOM 895 O O . TYR A 1 112 ? 10.064 -1.689 -20.989 1.00 65.94 112 TYR A O 1
ATOM 903 N N . ALA A 1 113 ? 9.672 -3.696 -21.904 1.00 68.12 113 ALA A N 1
ATOM 904 C CA . ALA A 1 113 ? 10.787 -4.368 -21.247 1.00 68.12 113 ALA A CA 1
ATOM 905 C C . ALA A 1 113 ? 12.148 -4.110 -21.931 1.00 68.12 113 ALA A C 1
ATOM 907 O O . ALA A 1 113 ? 13.194 -4.221 -21.283 1.00 68.12 113 ALA A O 1
ATOM 908 N N . GLY A 1 114 ? 12.127 -3.705 -23.203 1.00 76.12 114 GLY A N 1
ATOM 909 C CA . GLY A 1 114 ? 13.308 -3.453 -24.021 1.00 76.12 114 GLY A CA 1
ATOM 910 C C . GLY A 1 114 ? 13.794 -4.699 -24.767 1.00 76.12 114 GLY A C 1
ATOM 911 O O . GLY A 1 114 ? 13.396 -5.824 -24.510 1.00 76.12 114 GLY A O 1
ATOM 912 N N . VAL A 1 115 ? 14.686 -4.495 -25.729 1.00 82.56 115 VAL A N 1
ATOM 913 C CA . VAL A 1 115 ? 15.265 -5.566 -26.563 1.00 82.56 115 VAL A CA 1
ATOM 914 C C . VAL A 1 115 ? 16.622 -6.009 -26.011 1.00 82.56 115 VAL A C 1
ATOM 916 O O . VAL A 1 115 ? 17.520 -5.169 -25.877 1.00 82.56 115 VAL A O 1
ATOM 919 N N . GLU A 1 116 ? 16.798 -7.308 -25.748 1.00 85.00 116 GLU A N 1
ATOM 920 C CA . GLU A 1 116 ? 18.085 -7.897 -25.347 1.00 85.00 116 GLU A CA 1
ATOM 921 C C . GLU A 1 116 ? 19.193 -7.588 -26.375 1.00 85.00 116 GLU A C 1
ATOM 923 O O . GLU A 1 116 ? 18.977 -7.588 -27.587 1.00 85.00 116 GLU A O 1
ATOM 928 N N . GLY A 1 117 ? 20.392 -7.259 -25.895 1.00 85.44 117 GLY A N 1
ATOM 929 C CA . GLY A 1 117 ? 21.540 -6.844 -26.706 1.00 85.44 117 GLY A CA 1
ATOM 930 C C . GLY A 1 117 ? 21.500 -5.383 -27.173 1.00 85.44 117 GLY A C 1
ATOM 931 O O . GLY A 1 117 ? 22.521 -4.870 -27.628 1.00 85.44 117 GLY A O 1
ATOM 932 N N . ILE A 1 118 ? 20.360 -4.694 -27.035 1.00 86.75 118 ILE A N 1
ATOM 933 C CA . ILE A 1 118 ? 20.228 -3.253 -27.310 1.00 86.75 118 ILE A CA 1
ATOM 934 C C . ILE A 1 118 ? 20.017 -2.473 -26.011 1.00 86.75 118 ILE A C 1
ATOM 936 O O . ILE A 1 118 ? 20.711 -1.492 -25.767 1.00 86.75 118 ILE A O 1
ATOM 940 N N . HIS A 1 119 ? 19.060 -2.907 -25.192 1.00 85.12 119 HIS A N 1
ATOM 941 C CA . HIS A 1 119 ? 18.632 -2.219 -23.972 1.00 85.12 119 HIS A CA 1
ATOM 942 C C . HIS A 1 119 ? 19.174 -2.877 -22.713 1.00 85.12 119 HIS A C 1
ATOM 944 O O . HIS A 1 119 ? 19.402 -2.193 -21.722 1.00 85.12 119 HIS A O 1
ATOM 950 N N . PHE A 1 120 ? 19.371 -4.193 -22.739 1.00 84.06 120 PHE A N 1
ATOM 951 C CA . PHE A 1 120 ? 19.894 -4.941 -21.606 1.00 84.06 120 PHE A CA 1
ATOM 952 C C . PHE A 1 120 ? 20.575 -6.236 -22.054 1.00 84.06 120 PHE A C 1
ATOM 954 O O . PHE A 1 120 ? 20.458 -6.646 -23.207 1.00 84.06 120 PHE A O 1
ATOM 961 N N . THR A 1 121 ? 21.255 -6.900 -21.127 1.00 86.56 121 THR A N 1
ATOM 962 C CA . THR A 1 121 ? 21.664 -8.314 -21.235 1.00 86.56 121 THR A CA 1
ATOM 963 C C . THR A 1 121 ? 21.245 -9.054 -19.969 1.00 86.56 121 THR A C 1
ATOM 965 O O . THR A 1 121 ? 21.065 -8.413 -18.936 1.00 86.56 121 THR A O 1
ATOM 968 N N . TRP A 1 122 ? 21.048 -10.369 -20.014 1.00 80.69 122 TRP A N 1
ATOM 969 C CA . TRP A 1 122 ? 20.770 -11.130 -18.793 1.00 80.69 122 TRP A CA 1
ATOM 970 C C . TRP A 1 122 ? 22.052 -11.353 -17.988 1.00 80.69 122 TRP A C 1
ATOM 972 O O . TRP A 1 122 ? 23.103 -11.654 -18.550 1.00 80.69 122 TRP A O 1
ATOM 982 N N . SER A 1 123 ? 21.965 -11.258 -16.661 1.00 74.94 123 SER A N 1
ATOM 983 C CA . SER A 1 123 ? 23.074 -11.618 -15.767 1.00 74.94 123 SER A CA 1
ATOM 984 C C . SER A 1 123 ? 23.310 -13.135 -15.671 1.00 74.94 123 SER A C 1
ATOM 986 O O . SER A 1 123 ? 24.281 -13.563 -15.055 1.00 74.94 123 SER A O 1
ATOM 988 N N . GLY A 1 124 ? 22.411 -13.943 -16.238 1.00 76.44 124 GLY A N 1
ATOM 989 C CA . GLY A 1 124 ? 22.397 -15.404 -16.184 1.00 76.44 124 GLY A CA 1
ATOM 990 C C . GLY A 1 124 ? 21.337 -15.973 -17.134 1.00 76.44 124 GLY A C 1
ATOM 991 O O . GLY A 1 124 ? 21.146 -15.445 -18.226 1.00 76.44 124 GLY A O 1
ATOM 992 N N . GLU A 1 125 ? 20.621 -17.019 -16.712 1.00 76.88 125 GLU A N 1
ATOM 993 C CA . GLU A 1 125 ? 19.531 -17.630 -17.490 1.00 76.88 125 GLU A CA 1
ATOM 994 C C . GLU A 1 125 ? 18.403 -16.621 -17.815 1.00 76.88 125 GLU A C 1
ATOM 996 O O . GLU A 1 125 ? 17.877 -15.988 -16.883 1.00 76.88 125 GLU A O 1
ATOM 1001 N N . PRO A 1 126 ? 18.000 -16.480 -19.099 1.00 76.38 126 PRO A N 1
ATOM 1002 C CA . PRO A 1 126 ? 16.906 -15.608 -19.525 1.00 76.38 126 PRO A CA 1
ATOM 1003 C C . PRO A 1 126 ? 15.606 -15.859 -18.761 1.00 76.38 126 PRO A C 1
ATOM 1005 O O . PRO A 1 126 ? 15.264 -17.000 -18.454 1.00 76.38 126 PRO A O 1
ATOM 1008 N N . TYR A 1 127 ? 14.876 -14.784 -18.446 1.00 68.31 127 TYR A N 1
ATOM 1009 C CA . TYR A 1 127 ? 13.611 -14.809 -17.690 1.00 68.31 127 TYR A CA 1
ATOM 1010 C C . TYR A 1 127 ? 13.704 -15.382 -16.260 1.00 68.31 127 TYR A C 1
ATOM 1012 O O . TYR A 1 127 ? 12.703 -15.451 -15.546 1.00 68.31 127 TYR A O 1
ATOM 1020 N N . ASN A 1 128 ? 14.904 -15.749 -15.807 1.00 65.88 128 ASN A N 1
ATOM 1021 C CA . ASN A 1 128 ? 15.161 -16.247 -14.458 1.00 65.88 128 ASN A CA 1
ATOM 1022 C C . ASN A 1 128 ? 16.213 -15.420 -13.697 1.00 65.88 128 ASN A C 1
ATOM 1024 O O . ASN A 1 128 ? 16.397 -15.642 -12.504 1.00 65.88 128 ASN A O 1
ATOM 1028 N N . SER A 1 129 ? 16.866 -14.471 -14.372 1.00 65.31 129 SER A N 1
ATOM 1029 C CA . SER A 1 129 ? 17.966 -13.651 -13.847 1.00 65.31 129 SER A CA 1
ATOM 1030 C C . SER A 1 129 ? 17.695 -12.160 -14.051 1.00 65.31 129 SER A C 1
ATOM 1032 O O . SER A 1 129 ? 16.776 -11.788 -14.776 1.00 65.31 129 SER A O 1
ATOM 1034 N N . THR A 1 130 ? 18.499 -11.286 -13.448 1.00 70.44 130 THR A N 1
ATOM 1035 C CA . THR A 1 130 ? 18.338 -9.834 -13.605 1.00 70.44 130 THR A CA 1
ATOM 1036 C C . THR A 1 130 ? 18.714 -9.369 -15.010 1.00 70.44 130 THR A C 1
ATOM 1038 O O . THR A 1 130 ? 19.634 -9.903 -15.635 1.00 70.44 130 THR A O 1
ATOM 1041 N N . ARG A 1 131 ? 18.056 -8.310 -15.485 1.00 77.25 131 ARG A N 1
ATOM 1042 C CA . ARG A 1 131 ? 18.490 -7.546 -16.657 1.00 77.25 131 ARG A CA 1
ATOM 1043 C C . ARG A 1 131 ? 19.558 -6.531 -16.255 1.00 77.25 131 ARG A C 1
ATOM 1045 O O . ARG A 1 131 ? 19.339 -5.714 -15.375 1.00 77.25 131 ARG A O 1
ATOM 1052 N N . ILE A 1 132 ? 20.704 -6.567 -16.920 1.00 78.50 132 ILE A N 1
ATOM 1053 C CA . ILE A 1 132 ? 21.762 -5.563 -16.807 1.00 78.50 132 ILE A CA 1
ATOM 1054 C C . ILE A 1 132 ? 21.504 -4.516 -17.887 1.00 78.50 132 ILE A C 1
ATOM 1056 O O . ILE A 1 132 ? 21.694 -4.807 -19.072 1.00 78.50 132 ILE A O 1
ATOM 1060 N N . LEU A 1 133 ? 21.036 -3.332 -17.488 1.00 80.94 133 LEU A N 1
ATOM 1061 C CA . LEU A 1 133 ? 20.677 -2.252 -18.409 1.00 80.94 133 LEU A CA 1
ATOM 1062 C C . LEU A 1 133 ? 21.908 -1.677 -19.130 1.00 80.94 133 LEU A C 1
ATOM 1064 O O . LEU A 1 133 ? 22.981 -1.514 -18.552 1.00 80.94 133 LEU A O 1
ATOM 1068 N N . MET A 1 134 ? 21.742 -1.362 -20.413 1.00 83.88 134 MET A N 1
ATOM 1069 C CA . MET A 1 134 ? 22.711 -0.609 -21.208 1.00 83.88 134 MET A CA 1
ATOM 1070 C C . MET A 1 134 ? 22.599 0.885 -20.890 1.00 83.88 134 MET A C 1
ATOM 1072 O O . MET A 1 134 ? 21.497 1.422 -20.786 1.00 83.88 134 MET A O 1
ATOM 1076 N N . GLU A 1 135 ? 23.744 1.564 -20.807 1.00 82.88 135 GLU A N 1
ATOM 1077 C CA . GLU A 1 135 ? 23.807 3.023 -20.670 1.00 82.88 135 GLU A CA 1
ATOM 1078 C C . GLU A 1 135 ? 23.039 3.727 -21.803 1.00 82.88 135 GLU A C 1
ATOM 1080 O O . GLU A 1 135 ? 23.139 3.351 -22.975 1.00 82.88 135 GLU A O 1
ATOM 1085 N N . GLU A 1 136 ? 22.266 4.764 -21.466 1.00 78.81 136 GLU A N 1
ATOM 1086 C CA . GLU A 1 136 ? 21.321 5.410 -22.393 1.00 78.81 136 GLU A CA 1
ATOM 1087 C C . GLU A 1 136 ? 22.009 6.024 -23.629 1.00 78.81 136 GLU A C 1
ATOM 1089 O O . GLU A 1 136 ? 21.436 6.076 -24.725 1.00 78.81 136 GLU A O 1
ATOM 1094 N N . ASP A 1 137 ? 23.260 6.462 -23.482 1.00 85.06 137 ASP A N 1
ATOM 1095 C CA . ASP A 1 137 ? 24.081 7.007 -24.563 1.00 85.06 137 ASP A CA 1
ATOM 1096 C C . ASP A 1 137 ? 24.542 5.935 -25.566 1.00 85.06 137 ASP A C 1
ATOM 1098 O O . ASP A 1 137 ? 24.755 6.247 -26.741 1.00 85.06 137 ASP A O 1
ATOM 1102 N N . ARG A 1 138 ? 24.608 4.668 -25.143 1.00 85.00 138 ARG A N 1
ATOM 1103 C CA . ARG A 1 138 ? 24.929 3.512 -25.992 1.00 85.00 138 ARG A CA 1
ATOM 1104 C C . ARG A 1 138 ? 23.724 2.990 -26.768 1.00 85.00 138 ARG A C 1
ATOM 1106 O O . ARG A 1 138 ? 23.910 2.254 -27.738 1.00 85.00 138 ARG A O 1
ATOM 1113 N N . ILE A 1 139 ? 22.508 3.390 -26.394 1.00 84.81 139 ILE A N 1
ATOM 1114 C CA . ILE A 1 139 ? 21.276 2.992 -27.079 1.00 84.81 139 ILE A CA 1
ATOM 1115 C C . ILE A 1 139 ? 21.065 3.890 -28.313 1.00 84.81 139 ILE A C 1
ATOM 1117 O O . ILE A 1 139 ? 20.897 5.113 -28.173 1.00 84.81 139 ILE A O 1
ATOM 1121 N N . PRO A 1 140 ? 21.027 3.326 -29.541 1.00 85.44 140 PRO A N 1
ATOM 1122 C CA . PRO A 1 140 ? 20.775 4.108 -30.747 1.00 85.44 140 PRO A CA 1
ATOM 1123 C C . PRO A 1 140 ? 19.448 4.863 -30.652 1.00 85.44 140 PRO A C 1
ATOM 1125 O O . PRO A 1 140 ? 18.452 4.304 -30.205 1.00 85.44 140 PRO A O 1
ATOM 1128 N N . ILE A 1 141 ? 19.403 6.106 -31.147 1.00 80.62 141 ILE A N 1
ATOM 1129 C CA . ILE A 1 141 ? 18.226 6.993 -31.029 1.00 80.62 141 ILE A CA 1
ATOM 1130 C C . ILE A 1 141 ? 16.927 6.306 -31.470 1.00 80.62 141 ILE A C 1
ATOM 1132 O O . ILE A 1 141 ? 15.912 6.438 -30.796 1.00 80.62 141 ILE A O 1
ATOM 1136 N N . LYS A 1 142 ? 16.968 5.529 -32.560 1.00 80.56 142 LYS A N 1
ATOM 1137 C CA . LYS A 1 142 ? 15.800 4.801 -33.089 1.00 80.56 142 LYS A CA 1
ATOM 1138 C C . LYS A 1 142 ? 15.236 3.724 -32.153 1.00 80.56 142 LYS A C 1
ATOM 1140 O O . LYS A 1 142 ? 14.131 3.259 -32.396 1.00 80.56 142 LYS A O 1
ATOM 1145 N N . TYR A 1 143 ? 15.998 3.311 -31.144 1.00 75.38 143 TYR A N 1
ATOM 1146 C CA . TYR A 1 143 ? 15.604 2.306 -30.163 1.00 75.38 143 TYR A CA 1
ATOM 1147 C C . TYR A 1 143 ? 15.341 2.903 -28.780 1.00 75.38 143 TYR A C 1
ATOM 1149 O O . TYR A 1 143 ? 14.824 2.201 -27.932 1.00 75.38 143 TYR A O 1
ATOM 1157 N N . ARG A 1 144 ? 15.630 4.186 -28.529 1.00 75.12 144 ARG A N 1
ATOM 1158 C CA . ARG A 1 144 ? 15.407 4.778 -27.202 1.00 75.12 144 ARG A CA 1
ATOM 1159 C C . ARG A 1 144 ? 13.936 4.695 -26.797 1.00 75.12 144 ARG A C 1
ATOM 1161 O O . ARG A 1 144 ? 13.050 5.144 -27.523 1.00 75.12 144 ARG A O 1
ATOM 1168 N N . MET A 1 145 ? 13.697 4.155 -25.609 1.00 68.69 145 MET A N 1
ATOM 1169 C CA . MET A 1 145 ? 12.360 3.995 -25.051 1.00 68.69 145 MET A CA 1
ATOM 1170 C C . MET A 1 145 ? 11.820 5.315 -24.492 1.00 68.69 145 MET A C 1
ATOM 1172 O O . MET A 1 145 ? 12.551 6.098 -23.889 1.00 68.69 145 MET A O 1
ATOM 1176 N N . GLY A 1 146 ? 10.509 5.531 -24.625 1.00 58.53 146 GLY A N 1
ATOM 1177 C CA . GLY A 1 146 ? 9.821 6.723 -24.110 1.00 58.53 146 GLY A CA 1
ATOM 1178 C C . GLY A 1 146 ? 9.633 6.768 -22.586 1.00 58.53 146 GLY A C 1
ATOM 1179 O O . GLY A 1 146 ? 9.112 7.762 -22.091 1.00 58.53 146 GLY A O 1
ATOM 1180 N N . LYS A 1 147 ? 10.040 5.715 -21.853 1.00 56.28 147 LYS A N 1
ATOM 1181 C CA . LYS A 1 147 ? 9.898 5.560 -20.389 1.00 56.28 147 LYS A CA 1
ATOM 1182 C C . LYS A 1 147 ? 8.483 5.920 -19.895 1.00 56.28 147 LYS A C 1
ATOM 1184 O O . LYS A 1 147 ? 8.309 6.758 -19.012 1.00 56.28 147 LYS A O 1
ATOM 1189 N N . PHE A 1 148 ? 7.458 5.312 -20.496 1.00 54.66 148 PHE A N 1
ATOM 1190 C CA . PHE A 1 148 ? 6.073 5.508 -20.064 1.00 54.66 148 PHE A CA 1
ATOM 1191 C C . PHE A 1 148 ? 5.843 4.823 -18.716 1.00 54.66 148 PHE A C 1
ATOM 1193 O O . PHE A 1 148 ? 6.107 3.633 -18.574 1.00 54.66 148 PHE A O 1
ATOM 1200 N N . TRP A 1 149 ? 5.324 5.563 -17.737 1.00 48.88 149 TRP A N 1
ATOM 1201 C CA . TRP A 1 149 ? 4.868 4.970 -16.485 1.00 48.88 149 TRP A CA 1
ATOM 1202 C C . TRP A 1 149 ? 3.453 4.424 -16.681 1.00 48.88 149 TRP A C 1
ATOM 1204 O O . TRP A 1 149 ? 2.482 5.182 -16.715 1.00 48.88 149 TRP A O 1
ATOM 1214 N N . ILE A 1 150 ? 3.346 3.111 -16.860 1.00 54.44 150 ILE A N 1
ATOM 1215 C CA . ILE A 1 150 ? 2.078 2.387 -16.912 1.00 54.44 150 ILE A CA 1
ATOM 1216 C C . ILE A 1 150 ? 2.082 1.485 -15.676 1.00 54.44 150 ILE A C 1
ATOM 1218 O O . ILE A 1 150 ? 2.985 0.673 -15.524 1.00 54.44 150 ILE A O 1
ATOM 1222 N N . ASN A 1 151 ? 1.152 1.696 -14.737 1.00 48.59 151 ASN A N 1
ATOM 1223 C CA . ASN A 1 151 ? 1.092 0.906 -13.499 1.00 48.59 151 ASN A CA 1
ATOM 1224 C C . ASN A 1 151 ? 1.052 -0.592 -13.824 1.00 48.59 151 ASN A C 1
ATOM 1226 O O . ASN A 1 151 ? 0.187 -1.015 -14.581 1.00 48.59 151 ASN A O 1
ATOM 1230 N N . ASP A 1 152 ? 1.914 -1.396 -13.209 1.00 47.66 152 ASP A N 1
ATOM 1231 C CA . ASP A 1 152 ? 1.902 -2.846 -13.394 1.00 47.66 152 ASP A CA 1
ATOM 1232 C C . ASP A 1 152 ? 0.685 -3.465 -12.689 1.00 47.66 152 ASP A C 1
ATOM 1234 O O . ASP A 1 152 ? 0.669 -3.643 -11.470 1.00 47.66 152 ASP A O 1
ATOM 1238 N N . TYR A 1 153 ? -0.349 -3.802 -13.460 1.00 45.47 153 TYR A N 1
ATOM 1239 C CA . TYR A 1 153 ? -1.463 -4.650 -13.025 1.00 45.47 153 TYR A CA 1
ATOM 1240 C C . TYR A 1 153 ? -1.336 -6.028 -13.674 1.00 45.47 153 TYR A C 1
ATOM 1242 O O . TYR A 1 153 ? -2.244 -6.493 -14.358 1.00 45.47 153 TYR A O 1
ATOM 1250 N N . PHE A 1 154 ? -0.184 -6.670 -13.505 1.00 43.78 154 PHE A N 1
ATOM 1251 C CA . PHE A 1 154 ? -0.015 -8.046 -13.951 1.00 43.78 154 PHE A CA 1
ATOM 1252 C C . PHE A 1 154 ? -0.577 -8.985 -12.882 1.00 43.78 154 PHE A C 1
ATOM 1254 O O . PHE A 1 154 ? -0.186 -8.931 -11.717 1.00 43.78 154 PHE A O 1
ATOM 1261 N N . GLY A 1 155 ? -1.546 -9.814 -13.279 1.00 39.00 155 GLY A N 1
ATOM 1262 C CA . GLY A 1 155 ? -2.096 -10.884 -12.440 1.00 39.00 155 GLY A CA 1
ATOM 1263 C C . GLY A 1 155 ? -1.172 -12.102 -12.331 1.00 39.00 155 GLY A C 1
ATOM 1264 O O . GLY A 1 155 ? -1.493 -13.052 -11.621 1.00 39.00 155 GLY A O 1
ATOM 1265 N N . GLU A 1 156 ? -0.035 -12.063 -13.023 1.00 44.34 156 GLU A N 1
ATOM 1266 C CA . GLU A 1 156 ? 1.013 -13.071 -12.978 1.00 44.34 156 GLU A CA 1
ATOM 1267 C C . GLU A 1 156 ? 2.258 -12.512 -12.290 1.00 44.34 156 GLU A C 1
ATOM 1269 O O . GLU A 1 156 ? 2.462 -11.299 -12.196 1.00 44.34 156 GLU A O 1
ATOM 1274 N N . GLU A 1 157 ? 3.072 -13.414 -11.755 1.00 48.81 157 GLU A N 1
ATOM 1275 C CA . GLU A 1 157 ? 4.277 -13.078 -11.013 1.00 48.81 157 GLU A CA 1
ATOM 1276 C C . GLU A 1 157 ? 5.248 -12.288 -11.908 1.00 48.81 157 GLU A C 1
ATOM 1278 O O . GLU A 1 157 ? 5.899 -12.830 -12.801 1.00 48.81 157 GLU A O 1
ATOM 1283 N N . ASN A 1 158 ? 5.360 -10.979 -11.672 1.00 48.44 158 ASN A N 1
ATOM 1284 C CA . ASN A 1 158 ? 6.399 -10.175 -12.299 1.00 48.44 158 ASN A CA 1
ATOM 1285 C C . ASN A 1 158 ? 7.738 -10.475 -11.601 1.00 48.44 158 ASN A C 1
ATOM 1287 O O . ASN A 1 158 ? 8.083 -9.894 -10.570 1.00 48.44 158 ASN A O 1
ATOM 1291 N N . PHE A 1 159 ? 8.463 -11.440 -12.163 1.00 51.53 159 PHE A N 1
ATOM 1292 C CA . PHE A 1 159 ? 9.730 -11.959 -11.653 1.00 51.53 159 PHE A CA 1
ATOM 1293 C C . PHE A 1 159 ? 10.972 -11.197 -12.130 1.00 51.53 159 PHE A C 1
ATOM 1295 O O . PHE A 1 159 ? 12.080 -11.668 -11.889 1.00 51.53 159 PHE A O 1
ATOM 1302 N N . PHE A 1 160 ? 10.830 -10.047 -12.800 1.00 51.81 160 PHE A N 1
ATOM 1303 C CA . PHE A 1 160 ? 11.967 -9.326 -13.394 1.00 51.81 160 PHE A CA 1
ATOM 1304 C C . PHE A 1 160 ? 12.837 -8.564 -12.377 1.00 51.81 160 PHE A C 1
ATOM 1306 O O . PHE A 1 160 ? 13.776 -7.871 -12.767 1.00 51.81 160 PHE A O 1
ATOM 1313 N N . GLY A 1 161 ? 12.544 -8.690 -11.079 1.00 58.25 161 GLY A N 1
ATOM 1314 C CA . GLY A 1 161 ? 13.441 -8.249 -10.013 1.00 58.25 161 GLY A CA 1
ATOM 1315 C C . GLY A 1 161 ? 14.699 -9.117 -9.943 1.00 58.25 161 GLY A C 1
ATOM 1316 O O . GLY A 1 161 ? 14.709 -10.267 -10.379 1.00 58.25 161 GLY A O 1
ATOM 1317 N N . TYR A 1 162 ? 15.772 -8.580 -9.370 1.00 64.50 162 TYR A N 1
ATOM 1318 C CA . TYR A 1 162 ? 16.994 -9.354 -9.166 1.00 64.50 162 TYR A CA 1
ATOM 1319 C C . TYR A 1 162 ? 16.794 -10.479 -8.135 1.00 64.50 162 TYR A C 1
ATOM 1321 O O . TYR A 1 162 ? 15.857 -10.456 -7.332 1.00 64.50 162 TYR A O 1
ATOM 1329 N N . ASP A 1 163 ? 17.690 -11.468 -8.148 1.00 70.00 163 ASP A N 1
ATOM 1330 C CA . ASP A 1 163 ? 17.509 -12.768 -7.484 1.00 70.00 163 ASP A CA 1
ATOM 1331 C C . ASP A 1 163 ? 17.027 -12.684 -6.021 1.00 70.00 163 ASP A C 1
ATOM 1333 O O . ASP A 1 163 ? 16.028 -13.304 -5.654 1.00 70.00 163 ASP A O 1
ATOM 1337 N N . ALA A 1 164 ? 17.641 -11.836 -5.191 1.00 72.38 164 ALA A N 1
ATOM 1338 C CA . ALA A 1 164 ? 17.222 -11.688 -3.795 1.00 72.38 164 ALA A CA 1
ATOM 1339 C C . ALA A 1 164 ? 15.785 -11.150 -3.645 1.00 72.38 164 ALA A C 1
ATOM 1341 O O . ALA A 1 164 ? 15.009 -11.661 -2.833 1.00 72.38 164 ALA A O 1
ATOM 1342 N N . GLN A 1 165 ? 15.395 -10.156 -4.450 1.00 73.62 165 GLN A N 1
ATOM 1343 C CA . GLN A 1 165 ? 14.024 -9.646 -4.470 1.00 73.62 165 GLN A CA 1
ATOM 1344 C C . GLN A 1 165 ? 13.050 -10.742 -4.920 1.00 73.62 165 GLN A C 1
ATOM 1346 O O . GLN A 1 165 ? 12.001 -10.926 -4.297 1.00 73.62 165 GLN A O 1
ATOM 1351 N N . LYS A 1 166 ? 13.412 -11.513 -5.951 1.00 73.69 166 LYS A N 1
ATOM 1352 C CA . LYS A 1 166 ? 12.616 -12.643 -6.444 1.00 73.69 166 LYS A CA 1
ATOM 1353 C C . LYS A 1 166 ? 12.404 -13.715 -5.377 1.00 73.69 166 LYS A C 1
ATOM 1355 O O . LYS A 1 166 ? 11.275 -14.180 -5.213 1.00 73.69 166 LYS A O 1
ATOM 1360 N N . GLN A 1 167 ? 13.441 -14.097 -4.633 1.00 75.56 167 GLN A N 1
ATOM 1361 C CA . GLN A 1 167 ? 13.327 -15.088 -3.559 1.00 75.56 167 GLN A CA 1
ATOM 1362 C C . GLN A 1 167 ? 12.377 -14.614 -2.449 1.00 75.56 167 GLN A C 1
ATOM 1364 O O . GLN A 1 167 ? 11.512 -15.374 -2.007 1.00 75.56 167 GLN A O 1
ATOM 1369 N N . ILE A 1 168 ? 12.477 -13.343 -2.042 1.00 75.81 168 ILE A N 1
ATOM 1370 C CA . ILE A 1 168 ? 11.597 -12.749 -1.023 1.00 75.81 168 ILE A CA 1
ATOM 1371 C C . ILE A 1 168 ? 10.140 -12.720 -1.505 1.00 75.81 168 ILE A C 1
ATOM 1373 O O . ILE A 1 168 ? 9.243 -13.142 -0.770 1.00 75.81 168 ILE A O 1
ATOM 1377 N N . LEU A 1 169 ? 9.894 -12.253 -2.733 1.00 74.56 169 LEU A N 1
ATOM 1378 C CA . LEU A 1 169 ? 8.546 -12.187 -3.307 1.00 74.56 169 LEU A CA 1
ATOM 1379 C C . LEU A 1 169 ? 7.942 -13.587 -3.485 1.00 74.56 169 LEU A C 1
ATOM 1381 O O . LEU A 1 169 ? 6.805 -13.811 -3.076 1.00 74.56 169 LEU A O 1
ATOM 1385 N N . THR A 1 170 ? 8.720 -14.551 -3.987 1.00 75.19 170 THR A N 1
ATOM 1386 C CA . THR A 1 170 ? 8.313 -15.963 -4.108 1.00 75.19 170 THR A CA 1
ATOM 1387 C C . THR A 1 170 ? 7.957 -16.558 -2.744 1.00 75.19 170 THR A C 1
ATOM 1389 O O . THR A 1 170 ? 6.939 -17.235 -2.599 1.00 75.19 170 THR A O 1
ATOM 1392 N N . PHE A 1 171 ? 8.753 -16.285 -1.705 1.00 77.69 171 PHE A N 1
ATOM 1393 C CA . PHE A 1 171 ? 8.457 -16.730 -0.342 1.00 77.69 171 PHE A CA 1
ATOM 1394 C C . PHE A 1 171 ? 7.141 -16.137 0.188 1.00 77.69 171 PHE A C 1
ATOM 1396 O O . PHE A 1 171 ? 6.322 -16.859 0.766 1.00 77.69 171 PHE A O 1
ATOM 1403 N N . GLN A 1 172 ? 6.901 -14.841 -0.037 1.00 75.62 172 GLN A N 1
ATOM 1404 C CA . GLN A 1 172 ? 5.650 -14.177 0.346 1.00 75.62 172 GLN A CA 1
ATOM 1405 C C . GLN A 1 172 ? 4.441 -14.744 -0.414 1.00 75.62 172 GLN A C 1
ATOM 1407 O O . GLN A 1 172 ? 3.393 -15.010 0.192 1.00 75.62 172 GLN A O 1
ATOM 1412 N N . TYR A 1 173 ? 4.596 -14.969 -1.720 1.00 73.38 173 TYR A N 1
ATOM 1413 C CA . TYR A 1 173 ? 3.568 -15.523 -2.596 1.00 73.38 173 TYR A CA 1
ATOM 1414 C C . TYR A 1 173 ? 3.199 -16.957 -2.194 1.00 73.38 173 TYR A C 1
ATOM 1416 O O . TYR A 1 173 ? 2.051 -17.222 -1.827 1.00 73.38 173 TYR A O 1
ATOM 1424 N N . ASN A 1 174 ? 4.185 -17.857 -2.116 1.00 78.19 174 ASN A N 1
ATOM 1425 C CA . ASN A 1 174 ? 3.996 -19.249 -1.689 1.00 78.19 174 ASN A CA 1
ATOM 1426 C C . ASN A 1 174 ? 3.457 -19.345 -0.259 1.00 78.19 174 ASN A C 1
ATOM 1428 O O . ASN A 1 174 ? 2.617 -20.190 0.059 1.00 78.19 174 ASN A O 1
ATOM 1432 N N . GLY A 1 175 ? 3.892 -18.433 0.611 1.00 77.38 175 GLY A N 1
ATOM 1433 C CA . GLY A 1 175 ? 3.384 -18.309 1.969 1.00 77.38 175 GLY A CA 1
ATOM 1434 C C . GLY A 1 175 ? 1.949 -17.778 2.053 1.00 77.38 175 GLY A C 1
ATOM 1435 O O . GLY A 1 175 ? 1.388 -17.782 3.153 1.00 77.38 175 GLY A O 1
ATOM 1436 N N . LYS A 1 176 ? 1.350 -17.343 0.934 1.00 74.44 176 LYS A N 1
ATOM 1437 C CA . LYS A 1 176 ? 0.021 -16.721 0.827 1.00 74.44 176 LYS A CA 1
ATOM 1438 C C . LYS A 1 176 ? -0.141 -15.537 1.779 1.00 74.44 176 LYS A C 1
ATOM 1440 O O . LYS A 1 176 ? -1.158 -15.412 2.461 1.00 74.44 176 LYS A O 1
ATOM 1445 N N . TRP A 1 177 ? 0.879 -14.684 1.850 1.00 75.00 177 TRP A N 1
ATOM 1446 C CA . TRP A 1 177 ? 0.950 -13.592 2.823 1.00 75.00 177 TRP A CA 1
ATOM 1447 C C . TRP A 1 177 ? -0.225 -12.624 2.713 1.00 75.00 177 TRP A C 1
ATOM 1449 O O . TRP A 1 177 ? -0.818 -12.289 3.733 1.00 75.00 177 TRP A O 1
ATOM 1459 N N . MET A 1 178 ? -0.636 -12.264 1.493 1.00 71.44 178 MET A N 1
ATOM 1460 C CA . MET A 1 178 ? -1.825 -11.432 1.277 1.00 71.44 178 MET A CA 1
ATOM 1461 C C . MET A 1 178 ? -3.087 -12.048 1.889 1.00 71.44 178 MET A C 1
ATOM 1463 O O . MET A 1 178 ? -3.824 -11.359 2.579 1.00 71.44 178 MET A O 1
ATOM 1467 N N . LYS A 1 179 ? -3.301 -13.359 1.725 1.00 72.50 179 LYS A N 1
ATOM 1468 C CA . LYS A 1 179 ? -4.460 -14.056 2.303 1.00 72.50 179 LYS A CA 1
ATOM 1469 C C . LYS A 1 179 ? -4.402 -14.147 3.833 1.00 72.50 179 LYS A C 1
ATOM 1471 O O . LYS A 1 179 ? -5.440 -14.221 4.478 1.00 72.50 179 LYS A O 1
ATOM 1476 N N . LYS A 1 180 ? -3.201 -14.217 4.413 1.00 73.81 180 LYS A N 1
ATOM 1477 C CA . LYS A 1 180 ? -3.005 -14.391 5.864 1.00 73.81 180 LYS A CA 1
ATOM 1478 C C . LYS A 1 180 ? -2.994 -13.077 6.638 1.00 73.81 180 LYS A C 1
ATOM 1480 O O . LYS A 1 180 ? -3.421 -13.057 7.786 1.00 73.81 180 LYS A O 1
ATOM 1485 N N . TYR A 1 181 ? -2.449 -12.026 6.035 1.00 73.31 181 TYR A N 1
ATOM 1486 C CA . TYR A 1 181 ? -2.103 -10.779 6.721 1.00 73.31 181 TYR A CA 1
ATOM 1487 C C . TYR A 1 181 ? -2.699 -9.537 6.054 1.00 73.31 181 TYR A C 1
ATOM 1489 O O . TYR A 1 181 ? -2.625 -8.450 6.624 1.00 73.31 181 TYR A O 1
ATOM 1497 N N . GLY A 1 182 ? -3.276 -9.673 4.856 1.00 72.56 182 GLY A N 1
ATOM 1498 C CA . GLY A 1 182 ? -4.016 -8.598 4.211 1.00 72.56 182 GLY A CA 1
ATOM 1499 C C . GLY A 1 182 ? -5.257 -8.244 5.024 1.00 72.56 182 GLY A C 1
ATOM 1500 O O . GLY A 1 182 ? -6.004 -9.122 5.451 1.00 72.56 182 GLY A O 1
ATOM 1501 N N . ILE A 1 183 ? -5.464 -6.947 5.240 1.00 75.00 183 ILE A N 1
ATOM 1502 C CA . ILE A 1 183 ? -6.680 -6.423 5.857 1.00 75.00 183 ILE A CA 1
ATOM 1503 C C . ILE A 1 183 ? -7.499 -5.774 4.753 1.00 75.00 183 ILE A C 1
ATOM 1505 O O . ILE A 1 183 ? -7.086 -4.775 4.159 1.00 75.00 183 ILE A O 1
ATOM 1509 N N . GLU A 1 184 ? -8.660 -6.355 4.487 1.00 76.19 184 GLU A N 1
ATOM 1510 C CA . GLU A 1 184 ? -9.606 -5.851 3.503 1.00 76.19 184 GLU A CA 1
ATOM 1511 C C . GLU A 1 184 ? -10.559 -4.862 4.186 1.00 76.19 184 GLU A C 1
ATOM 1513 O O . GLU A 1 184 ? -11.103 -5.157 5.255 1.00 76.19 184 GLU A O 1
ATOM 1518 N N . PRO A 1 185 ? -10.758 -3.660 3.624 1.00 80.12 185 PRO A N 1
ATOM 1519 C CA . PRO A 1 185 ? -11.684 -2.706 4.208 1.00 80.12 185 PRO A CA 1
ATOM 1520 C C . PRO A 1 185 ? -13.123 -3.193 4.010 1.00 80.12 185 PRO A C 1
ATOM 1522 O O . PRO A 1 185 ? -13.489 -3.605 2.916 1.00 80.12 185 PRO A O 1
ATOM 1525 N N . TYR A 1 186 ? -13.973 -3.071 5.034 1.00 85.25 186 TYR A N 1
ATOM 1526 C CA . TYR A 1 186 ? -15.406 -3.366 4.891 1.00 85.25 186 TYR A CA 1
ATOM 1527 C C . TYR A 1 186 ? -16.098 -2.408 3.906 1.00 85.25 186 TYR A C 1
ATOM 1529 O O . TYR A 1 186 ? -16.933 -2.822 3.103 1.00 85.25 186 TYR A O 1
ATOM 1537 N N . LYS A 1 187 ? -15.718 -1.125 3.939 1.00 88.75 187 LYS A N 1
ATOM 1538 C CA . LYS A 1 187 ? -16.102 -0.101 2.961 1.00 88.75 187 LYS A CA 1
ATOM 1539 C C . LYS A 1 187 ? -14.880 0.702 2.551 1.00 88.75 187 LYS A C 1
ATOM 1541 O O . LYS A 1 187 ? -14.023 0.995 3.386 1.00 88.75 187 LYS A O 1
ATOM 1546 N N . TYR A 1 188 ? -14.798 1.070 1.278 1.00 85.88 188 TYR A N 1
ATOM 1547 C CA . TYR A 1 188 ? -13.621 1.736 0.731 1.00 85.88 188 TYR A CA 1
ATOM 1548 C C . TYR A 1 188 ? -13.902 3.206 0.421 1.00 85.88 188 TYR A C 1
ATOM 1550 O O . TYR A 1 188 ? -14.688 3.522 -0.467 1.00 85.88 188 TYR A O 1
ATOM 1558 N N . ILE A 1 189 ? -13.264 4.111 1.168 1.00 87.69 189 ILE A N 1
ATOM 1559 C CA . ILE A 1 189 ? -13.466 5.560 1.037 1.00 87.69 189 ILE A CA 1
ATOM 1560 C C . ILE A 1 189 ? -12.840 6.052 -0.272 1.00 87.69 189 ILE A C 1
ATOM 1562 O O . ILE A 1 189 ? -11.631 6.283 -0.347 1.00 87.69 189 ILE A O 1
ATOM 1566 N N . ASN A 1 190 ? -13.661 6.255 -1.296 1.00 83.75 190 ASN A N 1
ATOM 1567 C CA . ASN A 1 190 ? -13.292 6.993 -2.498 1.00 83.75 190 ASN A CA 1
ATOM 1568 C C . ASN A 1 190 ? -14.543 7.541 -3.209 1.00 83.75 190 ASN A C 1
ATOM 1570 O O . ASN A 1 190 ? -15.672 7.150 -2.910 1.00 83.75 190 ASN A O 1
ATOM 1574 N N . VAL A 1 191 ? -14.328 8.432 -4.179 1.00 85.31 191 VAL A N 1
ATOM 1575 C CA . VAL A 1 191 ? -15.400 9.036 -4.987 1.00 85.31 191 VAL A CA 1
ATOM 1576 C C . VAL A 1 191 ? -16.190 7.985 -5.774 1.00 85.31 191 VAL A C 1
ATOM 1578 O O . VAL A 1 191 ? -17.405 8.105 -5.887 1.00 85.31 191 VAL A O 1
ATOM 1581 N N . MET A 1 192 ? -15.529 6.937 -6.274 1.00 82.12 192 MET A N 1
ATOM 1582 C CA . MET A 1 192 ? -16.160 5.899 -7.102 1.00 82.12 192 MET A CA 1
ATOM 1583 C C . MET A 1 192 ? -17.153 5.019 -6.330 1.00 82.12 192 MET A C 1
ATOM 1585 O O . MET A 1 192 ? -18.153 4.594 -6.893 1.00 82.12 192 MET A O 1
ATOM 1589 N N . GLN A 1 193 ? -16.874 4.738 -5.059 1.00 86.00 193 GLN A N 1
ATOM 1590 C CA . GLN A 1 193 ? -17.692 3.896 -4.188 1.00 86.00 193 GLN A CA 1
ATOM 1591 C C . GLN A 1 193 ? -18.749 4.728 -3.467 1.00 86.00 193 GLN A C 1
ATOM 1593 O O . GLN A 1 193 ? -19.883 4.296 -3.346 1.00 86.00 193 GLN A O 1
ATOM 1598 N N . MET A 1 194 ? -18.407 5.932 -3.003 1.00 90.62 194 MET A N 1
ATOM 1599 C CA . MET A 1 194 ? -19.338 6.773 -2.239 1.00 90.62 194 MET A CA 1
ATOM 1600 C C . MET A 1 194 ? -20.225 7.656 -3.129 1.00 90.62 194 MET A C 1
ATOM 1602 O O . MET A 1 194 ? -21.264 8.143 -2.692 1.00 90.62 194 MET A O 1
ATOM 1606 N N . GLY A 1 195 ? -19.796 7.929 -4.362 1.00 90.25 195 GLY A N 1
ATOM 1607 C CA . GLY A 1 195 ? -20.307 9.038 -5.159 1.00 90.25 195 GLY A CA 1
ATOM 1608 C C . GLY A 1 195 ? -19.746 10.386 -4.686 1.00 90.25 195 GLY A C 1
ATOM 1609 O O . GLY A 1 195 ? -19.485 10.610 -3.500 1.00 90.25 195 GLY A O 1
ATOM 1610 N N . LYS A 1 196 ? -19.575 11.324 -5.627 1.00 89.62 196 LYS A N 1
ATOM 1611 C CA . LYS A 1 196 ? -18.923 12.624 -5.383 1.00 89.62 196 LYS A CA 1
ATOM 1612 C C . LYS A 1 196 ? -19.511 13.392 -4.193 1.00 89.62 196 LYS A C 1
ATOM 1614 O O . LYS A 1 196 ? -18.764 13.810 -3.315 1.00 89.62 196 LYS A O 1
ATOM 1619 N N . GLY A 1 197 ? -20.836 13.543 -4.142 1.00 95.00 197 GLY A N 1
ATOM 1620 C CA . GLY A 1 197 ? -21.492 14.341 -3.099 1.00 95.00 197 GLY A CA 1
ATOM 1621 C C . GLY A 1 197 ? -21.315 13.764 -1.691 1.00 95.00 197 GLY A C 1
ATOM 1622 O O . GLY A 1 197 ? -21.023 14.504 -0.753 1.00 95.00 197 GLY A O 1
ATOM 1623 N N . MET A 1 198 ? -21.437 12.442 -1.538 1.00 96.12 198 MET A N 1
ATOM 1624 C CA . MET A 1 198 ? -21.218 11.790 -0.244 1.00 96.12 198 MET A CA 1
ATOM 1625 C C . MET A 1 198 ? -19.746 11.852 0.164 1.00 96.12 198 MET A C 1
ATOM 1627 O O . MET A 1 198 ? -19.452 12.124 1.325 1.00 96.12 198 MET A O 1
ATOM 1631 N N . TYR A 1 199 ? -18.826 11.639 -0.782 1.00 94.25 199 TYR A N 1
ATOM 1632 C CA . TYR A 1 199 ? -17.390 11.724 -0.529 1.00 94.25 199 TYR A CA 1
ATOM 1633 C C . TYR A 1 199 ? -16.973 13.117 -0.039 1.00 94.25 199 TYR A C 1
ATOM 1635 O O . TYR A 1 199 ? -16.282 13.232 0.970 1.00 94.25 199 TYR A O 1
ATOM 1643 N N . GLU A 1 200 ? -17.420 14.183 -0.707 1.00 95.50 200 GLU A N 1
ATOM 1644 C CA . GLU A 1 200 ? -17.114 15.562 -0.307 1.00 95.50 200 GLU A CA 1
ATOM 1645 C C . GLU A 1 200 ? -17.633 15.869 1.105 1.00 95.50 200 GLU A C 1
ATOM 1647 O O . GLU A 1 200 ? -16.906 16.440 1.924 1.00 95.50 200 GLU A O 1
ATOM 1652 N N . LYS A 1 201 ? -18.859 15.427 1.419 1.00 96.75 201 LYS A N 1
ATOM 1653 C CA . LYS A 1 201 ? -19.449 15.575 2.755 1.00 96.75 201 LYS A CA 1
ATOM 1654 C C . LYS A 1 201 ? -18.660 14.785 3.807 1.00 96.75 201 LYS A C 1
ATOM 1656 O O . LYS A 1 201 ? -18.315 15.342 4.846 1.00 96.75 201 LYS A O 1
ATOM 1661 N N . TYR A 1 202 ? -18.290 13.538 3.506 1.00 96.75 202 TYR A N 1
ATOM 1662 C CA . TYR A 1 202 ? -17.450 12.708 4.371 1.00 96.75 202 TYR A CA 1
ATOM 1663 C C . TYR A 1 202 ? -16.112 13.380 4.672 1.00 96.75 202 TYR A C 1
ATOM 1665 O O . TYR A 1 202 ? -15.708 13.449 5.828 1.00 96.75 202 TYR A O 1
ATOM 1673 N N . VAL A 1 203 ? -15.420 13.895 3.651 1.00 95.44 203 VAL A N 1
ATOM 1674 C CA . VAL A 1 203 ? -14.124 14.563 3.830 1.00 95.44 203 VAL A CA 1
ATOM 1675 C C . VAL A 1 203 ? -14.269 15.790 4.729 1.00 95.44 203 VAL A C 1
ATOM 1677 O O . VAL A 1 203 ? -13.430 15.997 5.608 1.00 95.44 203 VAL A O 1
ATOM 1680 N N . ALA A 1 204 ? -15.324 16.587 4.540 1.00 96.31 204 ALA A N 1
ATOM 1681 C CA . ALA A 1 204 ? -15.596 17.755 5.371 1.00 96.31 204 ALA A CA 1
ATOM 1682 C C . ALA A 1 204 ? -15.892 17.373 6.832 1.00 96.31 204 ALA A C 1
ATOM 1684 O O . ALA A 1 204 ? -15.264 17.919 7.742 1.00 96.31 204 ALA A O 1
ATOM 1685 N N . ASP A 1 205 ? -16.779 16.403 7.054 1.00 97.31 205 ASP A N 1
ATOM 1686 C CA . ASP A 1 205 ? -17.174 15.964 8.393 1.00 97.31 205 ASP A CA 1
ATOM 1687 C C . ASP A 1 205 ? -16.005 15.274 9.112 1.00 97.31 205 ASP A C 1
ATOM 1689 O O . ASP A 1 205 ? -15.685 15.616 10.251 1.00 97.31 205 ASP A O 1
ATOM 1693 N N . TYR A 1 206 ? -15.281 14.377 8.434 1.00 96.19 206 TYR A N 1
ATOM 1694 C CA . TYR A 1 206 ? -14.118 13.692 9.005 1.00 96.19 206 TYR A CA 1
ATOM 1695 C C . TYR A 1 206 ? -13.001 14.674 9.369 1.00 96.19 206 TYR A C 1
ATOM 1697 O O . TYR A 1 206 ? -12.362 14.526 10.408 1.00 96.19 206 TYR A O 1
ATOM 1705 N N . LYS A 1 207 ? -12.780 15.723 8.563 1.00 96.50 207 LYS A N 1
ATOM 1706 C CA . LYS A 1 207 ? -11.784 16.765 8.864 1.00 96.50 207 LYS A CA 1
ATOM 1707 C C . LYS A 1 207 ? -12.024 17.428 10.226 1.00 96.50 207 LYS A C 1
ATOM 1709 O O . LYS A 1 207 ? -11.050 17.821 10.863 1.00 96.50 207 LYS A O 1
ATOM 1714 N N . SER A 1 208 ? -13.278 17.533 10.673 1.00 95.12 208 SER A N 1
ATOM 1715 C CA . SER A 1 208 ? -13.623 18.150 11.961 1.00 95.12 208 SER A CA 1
ATOM 1716 C C . SER A 1 208 ? -13.238 17.298 13.179 1.00 95.12 208 SER A C 1
ATOM 1718 O O . SER A 1 208 ? -12.903 17.852 14.222 1.00 95.12 208 SER A O 1
ATOM 1720 N N . VAL A 1 209 ? -13.211 15.969 13.033 1.00 96.56 209 VAL A N 1
ATOM 1721 C CA . VAL A 1 209 ? -12.918 15.015 14.124 1.00 96.56 209 VAL A CA 1
ATOM 1722 C C . VAL A 1 209 ? -11.515 14.407 14.034 1.00 96.56 209 VAL A C 1
ATOM 1724 O O . VAL A 1 209 ? -10.983 13.896 15.018 1.00 96.56 209 VAL A O 1
ATOM 1727 N N . ARG A 1 210 ? -10.877 14.496 12.859 1.00 95.06 210 ARG A N 1
ATOM 1728 C CA . ARG A 1 210 ? -9.613 13.820 12.541 1.00 95.06 210 ARG A CA 1
ATOM 1729 C C . ARG A 1 210 ? -8.512 14.056 13.568 1.00 95.06 210 ARG A C 1
ATOM 1731 O O . ARG A 1 210 ? -7.842 13.106 13.938 1.00 95.06 210 ARG A O 1
ATOM 1738 N N . ALA A 1 211 ? -8.309 15.294 14.015 1.00 96.25 211 ALA A N 1
ATOM 1739 C CA . ALA A 1 211 ? -7.201 15.607 14.917 1.00 96.25 211 ALA A CA 1
ATOM 1740 C C . ALA A 1 211 ? -7.312 14.864 16.261 1.00 96.25 211 ALA A C 1
ATOM 1742 O O . ALA A 1 211 ? -6.308 14.389 16.778 1.00 96.25 211 ALA A O 1
ATOM 1743 N N . GLN A 1 212 ? -8.525 14.729 16.807 1.00 95.69 212 GLN A N 1
ATOM 1744 C CA . GLN A 1 212 ? -8.753 14.008 18.063 1.00 95.69 212 GLN A CA 1
ATOM 1745 C C . GLN A 1 212 ? -8.606 12.496 17.872 1.00 95.69 212 GLN A C 1
ATOM 1747 O O . GLN A 1 212 ? -7.947 11.835 18.672 1.00 95.69 212 GLN A O 1
ATOM 1752 N N . ILE A 1 213 ? -9.162 11.969 16.777 1.00 97.31 213 ILE A N 1
ATOM 1753 C CA . ILE A 1 213 ? -9.018 10.561 16.391 1.00 97.31 213 ILE A CA 1
ATOM 1754 C C . ILE A 1 213 ? -7.536 10.196 16.223 1.00 97.31 213 ILE A C 1
ATOM 1756 O O . ILE A 1 213 ? -7.086 9.213 16.806 1.00 97.31 213 ILE A O 1
ATOM 1760 N N . ASP A 1 214 ? -6.773 10.994 15.470 1.00 94.25 214 ASP A N 1
ATOM 1761 C CA . ASP A 1 214 ? -5.357 10.737 15.185 1.00 94.25 214 ASP A CA 1
ATOM 1762 C C . ASP A 1 214 ? -4.530 10.705 16.489 1.00 94.25 214 ASP A C 1
ATOM 1764 O O . ASP A 1 214 ? -3.682 9.828 16.644 1.00 94.25 214 ASP A O 1
ATOM 1768 N N . THR A 1 215 ? -4.812 11.581 17.463 1.00 96.62 215 THR A N 1
ATOM 1769 C CA . THR A 1 215 ? -4.171 11.538 18.793 1.00 96.62 215 THR A CA 1
ATOM 1770 C C . THR A 1 215 ? -4.434 10.213 19.512 1.00 96.62 215 THR A C 1
ATOM 1772 O O . THR A 1 215 ? -3.488 9.545 19.919 1.00 96.62 215 THR A O 1
ATOM 1775 N N . ILE A 1 216 ? -5.695 9.780 19.610 1.00 97.31 216 ILE A N 1
ATOM 1776 C CA . ILE A 1 216 ? -6.063 8.532 20.305 1.00 97.31 216 ILE A CA 1
ATOM 1777 C C . ILE A 1 216 ? -5.431 7.313 19.622 1.00 97.31 216 ILE A C 1
ATOM 1779 O O . ILE A 1 216 ? -4.932 6.407 20.292 1.00 97.31 216 ILE A O 1
ATOM 1783 N N . VAL A 1 217 ? -5.434 7.286 18.285 1.00 94.38 217 VAL A N 1
ATOM 1784 C CA . VAL A 1 217 ? -4.785 6.231 17.492 1.00 94.38 217 VAL A CA 1
ATOM 1785 C C . VAL A 1 217 ? -3.289 6.170 17.795 1.00 94.38 217 VAL A C 1
ATOM 1787 O O . VAL A 1 217 ? -2.772 5.082 18.055 1.00 94.38 217 VAL A O 1
ATOM 1790 N N . ASN A 1 218 ? -2.604 7.315 17.775 1.00 90.75 218 ASN A N 1
ATOM 1791 C CA . ASN A 1 218 ? -1.162 7.384 17.995 1.00 90.75 218 ASN A CA 1
ATOM 1792 C C . ASN A 1 218 ? -0.786 6.970 19.421 1.00 90.75 218 ASN A C 1
ATOM 1794 O O . ASN A 1 218 ? 0.085 6.118 19.581 1.00 90.75 218 ASN A O 1
ATOM 1798 N N . ASP A 1 219 ? -1.488 7.479 20.435 1.00 92.75 219 ASP A N 1
ATOM 1799 C CA . ASP A 1 219 ? -1.234 7.152 21.842 1.00 92.75 219 ASP A CA 1
ATOM 1800 C C . ASP A 1 219 ? -1.450 5.659 22.124 1.00 92.75 219 ASP A C 1
ATOM 1802 O O . ASP A 1 219 ? -0.642 5.004 22.794 1.00 92.75 219 ASP A O 1
ATOM 1806 N N . PHE A 1 220 ? -2.533 5.087 21.585 1.00 91.62 220 PHE A N 1
ATOM 1807 C CA . PHE A 1 220 ? -2.812 3.661 21.724 1.00 91.62 220 PHE A CA 1
ATOM 1808 C C . PHE A 1 220 ? -1.735 2.812 21.047 1.00 91.62 220 PHE A C 1
ATOM 1810 O O . PHE A 1 220 ? -1.199 1.889 21.665 1.00 91.62 220 PHE A O 1
ATOM 1817 N N . ALA A 1 221 ? -1.396 3.133 19.794 1.00 86.25 221 ALA A N 1
ATOM 1818 C CA . ALA A 1 221 ? -0.371 2.417 19.049 1.00 86.25 221 ALA A CA 1
ATOM 1819 C C . ALA A 1 221 ? 0.979 2.490 19.773 1.00 86.25 221 ALA A C 1
ATOM 1821 O O . ALA A 1 221 ? 1.599 1.458 20.023 1.00 86.25 221 ALA A O 1
ATOM 1822 N N . GLU A 1 222 ? 1.420 3.684 20.167 1.00 85.81 222 GLU A N 1
ATOM 1823 C CA . GLU A 1 222 ? 2.676 3.891 20.883 1.00 85.81 222 GLU A CA 1
ATOM 1824 C C . GLU A 1 222 ? 2.722 3.098 22.195 1.00 85.81 222 GLU A C 1
ATOM 1826 O O . GLU A 1 222 ? 3.715 2.419 22.473 1.00 85.81 222 GLU A O 1
ATOM 1831 N N . GLY A 1 223 ? 1.633 3.108 22.968 1.00 83.75 223 GLY A N 1
ATOM 1832 C CA . GLY A 1 223 ? 1.533 2.349 24.210 1.00 83.75 223 GLY A CA 1
ATOM 1833 C C . GLY A 1 223 ? 1.619 0.835 23.997 1.00 83.75 223 GLY A C 1
ATOM 1834 O O . GLY A 1 223 ? 2.352 0.163 24.725 1.00 83.75 223 GLY A O 1
ATOM 1835 N N . VAL A 1 224 ? 0.930 0.288 22.989 1.00 80.50 224 VAL A N 1
ATOM 1836 C CA . VAL A 1 224 ? 1.021 -1.144 22.640 1.00 80.50 224 VAL A CA 1
ATOM 1837 C C . VAL A 1 224 ? 2.446 -1.492 22.223 1.00 80.50 224 VAL A C 1
ATOM 1839 O O . VAL A 1 224 ? 3.041 -2.442 22.732 1.00 80.50 224 V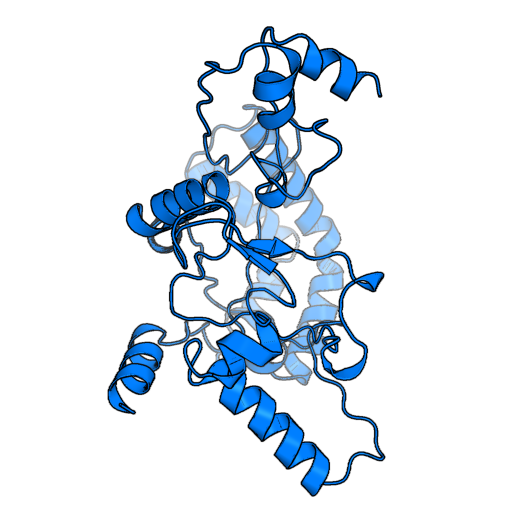AL A O 1
ATOM 1842 N N . TRP A 1 225 ? 3.035 -0.689 21.341 1.00 73.94 225 TRP A N 1
ATOM 1843 C CA . TRP A 1 225 ? 4.353 -0.966 20.782 1.00 73.94 225 TRP A CA 1
ATOM 1844 C C . TRP A 1 225 ? 5.499 -0.835 21.782 1.00 73.94 225 TRP A C 1
ATOM 1846 O O . TRP A 1 225 ? 6.483 -1.563 21.656 1.00 73.94 225 TRP A O 1
ATOM 1856 N N . LYS A 1 226 ? 5.391 0.067 22.762 1.00 80.69 226 LYS A N 1
ATOM 1857 C CA . LYS A 1 226 ? 6.362 0.203 23.860 1.00 80.69 226 LYS A CA 1
ATOM 1858 C C . LYS A 1 226 ? 6.147 -0.825 24.977 1.00 80.69 226 LYS A C 1
ATOM 1860 O O . LYS A 1 226 ? 6.860 -0.791 25.975 1.00 80.69 226 LYS A O 1
ATOM 1865 N N . GLY A 1 227 ? 5.161 -1.715 24.838 1.00 79.56 227 GLY A N 1
ATOM 1866 C CA . GLY A 1 227 ? 4.794 -2.692 25.863 1.00 79.56 227 GLY A CA 1
ATOM 1867 C C . GLY A 1 227 ? 4.105 -2.083 27.090 1.00 79.56 227 GLY A C 1
ATOM 1868 O O . GLY A 1 227 ? 3.888 -2.786 28.073 1.00 79.56 227 GLY A O 1
ATOM 1869 N N . GLY A 1 228 ? 3.747 -0.795 27.045 1.00 81.00 228 GLY A N 1
ATOM 1870 C CA . GLY A 1 228 ? 3.004 -0.106 28.106 1.00 81.00 228 GLY A CA 1
ATOM 1871 C C . GLY A 1 228 ? 1.513 -0.453 28.119 1.00 81.00 228 GLY A C 1
ATOM 1872 O O . GLY A 1 228 ? 0.845 -0.291 29.137 1.00 81.00 228 GLY A O 1
ATOM 1873 N N . ILE A 1 229 ? 0.991 -0.967 27.004 1.00 82.50 229 ILE A N 1
ATOM 1874 C CA . ILE A 1 229 ? -0.367 -1.491 26.882 1.00 82.50 229 ILE A CA 1
ATOM 1875 C C . ILE A 1 229 ? -0.280 -2.966 26.505 1.00 82.50 229 ILE A C 1
ATOM 1877 O O . ILE A 1 229 ? 0.220 -3.327 25.442 1.00 82.50 229 ILE A O 1
ATOM 1881 N N . LYS A 1 230 ? -0.841 -3.825 27.356 1.00 88.00 230 LYS A N 1
ATOM 1882 C CA . LYS A 1 230 ? -1.123 -5.210 26.984 1.00 88.00 230 LYS A CA 1
ATOM 1883 C C . LYS A 1 230 ? -2.403 -5.245 26.150 1.00 88.00 230 LYS A C 1
ATOM 1885 O O . LYS A 1 230 ? -3.443 -4.781 26.612 1.00 88.00 230 LYS A O 1
ATOM 1890 N N . LEU A 1 231 ? -2.327 -5.800 24.942 1.00 86.06 231 LEU A N 1
ATOM 1891 C CA . LEU A 1 231 ? -3.493 -5.961 24.077 1.00 86.06 231 LEU A CA 1
ATOM 1892 C C . LEU A 1 231 ? -4.375 -7.103 24.609 1.00 86.06 231 LEU A C 1
ATOM 1894 O O . LEU A 1 231 ? -3.970 -8.265 24.608 1.00 86.06 231 LEU A O 1
ATOM 1898 N N . THR A 1 232 ? -5.556 -6.748 25.105 1.00 91.50 232 THR A N 1
ATOM 1899 C CA . THR A 1 232 ? -6.628 -7.657 25.542 1.00 91.50 232 THR A CA 1
ATOM 1900 C C . THR A 1 232 ? -7.937 -7.208 24.904 1.00 91.50 232 THR A C 1
ATOM 1902 O O . THR A 1 232 ? -8.055 -6.033 24.553 1.00 91.50 232 THR A O 1
ATOM 1905 N N . ASP A 1 233 ? -8.931 -8.093 24.823 1.00 89.31 233 ASP A N 1
ATOM 1906 C CA . ASP A 1 233 ? -10.253 -7.767 24.261 1.00 89.31 233 ASP A CA 1
ATOM 1907 C C . ASP A 1 233 ? -10.857 -6.524 24.935 1.00 89.31 233 ASP A C 1
ATOM 1909 O O . ASP A 1 233 ? -11.165 -5.536 24.280 1.00 89.31 233 ASP A O 1
ATOM 1913 N N . SER A 1 234 ? -10.852 -6.480 26.271 1.00 93.50 234 SER A N 1
ATOM 1914 C CA . SER A 1 234 ? -11.345 -5.323 27.034 1.00 93.50 234 SER A CA 1
ATOM 1915 C C . SER A 1 234 ? -10.595 -4.014 26.755 1.00 93.50 234 SER A C 1
ATOM 1917 O O . SER A 1 234 ? -11.174 -2.924 26.807 1.00 93.50 234 SER A O 1
ATOM 1919 N N . ARG A 1 235 ? -9.288 -4.094 26.478 1.00 91.75 235 ARG A N 1
ATOM 1920 C CA . ARG A 1 235 ? -8.465 -2.922 26.169 1.00 91.75 235 ARG A CA 1
ATOM 1921 C C . ARG A 1 235 ? -8.735 -2.429 24.755 1.00 91.75 235 ARG A C 1
ATOM 1923 O O . ARG A 1 235 ? -8.713 -1.219 24.536 1.00 91.75 235 ARG A O 1
ATOM 1930 N N . TRP A 1 236 ? -8.989 -3.351 23.833 1.00 93.94 236 TRP A N 1
ATOM 1931 C CA . TRP A 1 236 ? -9.426 -3.038 22.483 1.00 93.94 236 TRP A CA 1
ATOM 1932 C C . TRP A 1 236 ? -10.800 -2.364 22.488 1.00 93.94 236 TRP A C 1
ATOM 1934 O O . TRP A 1 236 ? -10.933 -1.280 21.931 1.00 93.94 236 TRP A O 1
ATOM 1944 N N . ASP A 1 237 ? -11.776 -2.913 23.213 1.00 96.06 237 ASP A N 1
ATOM 1945 C CA . ASP A 1 237 ? -13.121 -2.330 23.320 1.00 96.06 237 ASP A CA 1
ATOM 1946 C C . ASP A 1 237 ? -13.074 -0.901 23.878 1.00 96.06 237 ASP A C 1
ATOM 1948 O O . ASP A 1 237 ? -13.660 0.023 23.317 1.00 96.06 237 ASP A O 1
ATOM 1952 N N . SER A 1 238 ? -12.281 -0.686 24.932 1.00 95.88 238 SER A N 1
ATOM 1953 C CA . SER A 1 238 ? -12.083 0.648 25.515 1.00 95.88 238 SER A CA 1
ATOM 1954 C C . SER A 1 238 ? -11.440 1.636 24.535 1.00 95.88 238 SER A C 1
ATOM 1956 O O . SER A 1 238 ? -11.680 2.838 24.618 1.00 95.88 238 SER A O 1
ATOM 1958 N N . TYR A 1 239 ? -10.572 1.159 23.644 1.00 97.25 239 TYR A N 1
ATOM 1959 C CA . TYR A 1 239 ? -9.961 1.982 22.602 1.00 97.25 239 TYR A CA 1
ATOM 1960 C C . TYR A 1 239 ? -10.980 2.365 21.526 1.00 97.25 239 TYR A C 1
ATOM 1962 O O . TYR A 1 239 ? -11.055 3.536 21.157 1.00 97.25 239 TYR A O 1
ATOM 1970 N N . ILE A 1 240 ? -11.806 1.417 21.079 1.00 97.31 240 ILE A N 1
ATOM 1971 C CA . ILE A 1 240 ? -12.883 1.691 20.122 1.00 97.31 240 ILE A CA 1
ATOM 1972 C C . ILE A 1 240 ? -13.877 2.710 20.689 1.00 97.31 240 ILE A C 1
ATOM 1974 O O . ILE A 1 240 ? -14.234 3.655 19.986 1.00 97.31 240 ILE A O 1
ATOM 1978 N N . GLU A 1 241 ? -14.262 2.588 21.962 1.00 98.06 241 GLU A N 1
ATOM 1979 C CA . GLU A 1 241 ? -15.166 3.561 22.584 1.00 98.06 241 GLU A CA 1
ATOM 1980 C C . GLU A 1 241 ? -14.558 4.968 22.666 1.00 98.06 241 GLU A C 1
ATOM 1982 O O . GLU A 1 241 ? -15.234 5.934 22.323 1.00 98.06 241 GLU A O 1
ATOM 1987 N N . GLN A 1 242 ? -13.264 5.105 22.978 1.00 98.00 242 GLN A N 1
ATOM 1988 C CA . GLN A 1 242 ? -12.587 6.410 22.934 1.00 98.00 242 GLN A CA 1
ATOM 1989 C C . GLN A 1 242 ? -12.628 7.040 21.535 1.00 98.00 242 GLN A C 1
ATOM 1991 O O . GLN A 1 242 ? -12.868 8.240 21.400 1.00 98.00 242 GLN A O 1
ATOM 1996 N N . LEU A 1 243 ? -12.428 6.246 20.477 1.00 98.19 243 LEU A N 1
ATOM 1997 C CA . LEU A 1 243 ? -12.557 6.747 19.106 1.00 98.19 243 LEU A CA 1
ATOM 1998 C C . LEU A 1 243 ? -13.990 7.205 18.815 1.00 98.19 243 LEU A C 1
ATOM 2000 O O . LEU A 1 243 ? -14.200 8.252 18.199 1.00 98.19 243 LEU A O 1
ATOM 2004 N N . TYR A 1 244 ? -14.977 6.420 19.245 1.00 98.06 244 TYR A N 1
ATOM 2005 C CA . TYR A 1 244 ? -16.392 6.728 19.073 1.00 98.06 244 TYR A CA 1
ATOM 2006 C C . TYR A 1 244 ? -16.804 8.014 19.787 1.00 98.06 244 TYR A C 1
ATOM 2008 O O . TYR A 1 244 ? -17.471 8.846 19.167 1.00 98.06 244 TYR A O 1
ATOM 2016 N N . GLU A 1 245 ? -16.357 8.213 21.024 1.00 97.69 245 GLU A N 1
ATOM 2017 C CA . GLU A 1 245 ? -16.557 9.443 21.795 1.00 97.69 245 GLU A CA 1
ATOM 2018 C C . GLU A 1 245 ? -15.861 10.653 21.157 1.00 97.69 245 GLU A C 1
ATOM 2020 O O . GLU A 1 245 ? -16.420 11.749 21.154 1.00 97.69 245 GLU A O 1
ATOM 2025 N N . ALA A 1 246 ? -14.701 10.456 20.523 1.00 97.81 246 ALA A N 1
ATOM 2026 C CA . ALA A 1 246 ? -13.983 11.490 19.770 1.00 97.81 246 ALA A CA 1
ATO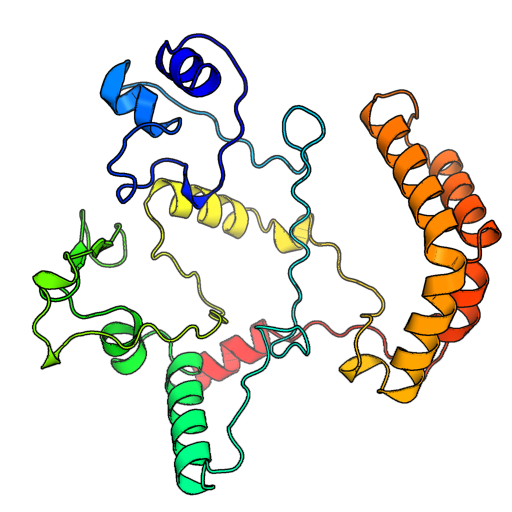M 2027 C C . ALA A 1 246 ? -14.622 11.848 18.411 1.00 97.81 246 ALA A C 1
ATOM 2029 O O . ALA A 1 246 ? -14.038 12.578 17.610 1.00 97.81 246 ALA A O 1
ATOM 2030 N N . GLY A 1 247 ? -15.822 11.335 18.130 1.00 96.62 247 GLY A N 1
ATOM 2031 C CA . GLY A 1 247 ? -16.613 11.689 16.954 1.00 96.62 247 GLY A CA 1
ATOM 2032 C C . GLY A 1 247 ? -16.603 10.650 15.835 1.00 96.62 247 GLY A C 1
ATOM 2033 O O . GLY A 1 247 ? -17.345 10.812 14.865 1.00 96.62 247 GLY A O 1
ATOM 2034 N N . LEU A 1 248 ? -15.859 9.541 15.967 1.00 97.00 248 LEU A N 1
ATOM 2035 C CA . LEU A 1 248 ? -15.913 8.458 14.978 1.00 97.00 248 LEU A CA 1
ATOM 2036 C C . LEU A 1 248 ? -17.317 7.840 14.890 1.00 97.00 248 LEU A C 1
ATOM 2038 O O . LEU A 1 248 ? -17.726 7.441 13.802 1.00 97.00 248 LEU A O 1
ATOM 2042 N N . ARG A 1 249 ? -18.084 7.814 15.991 1.00 97.62 249 ARG A N 1
ATOM 2043 C CA . ARG A 1 249 ? -19.451 7.267 16.006 1.00 97.62 249 ARG A CA 1
ATOM 2044 C C . ARG A 1 249 ? -20.354 7.985 15.003 1.00 97.62 249 ARG A C 1
ATOM 2046 O O . ARG A 1 249 ? -20.980 7.337 14.175 1.00 97.62 249 ARG A O 1
ATOM 2053 N N . GLY A 1 250 ? -20.322 9.320 14.987 1.00 97.25 250 GLY A N 1
ATOM 2054 C CA . GLY A 1 250 ? -21.097 10.120 14.034 1.00 97.25 250 GLY A CA 1
ATOM 2055 C C . GLY A 1 250 ? -20.705 9.863 12.576 1.00 97.25 250 GLY A C 1
ATOM 2056 O O . GLY A 1 250 ? -21.573 9.794 11.706 1.00 97.25 250 GLY A O 1
ATOM 2057 N N . ILE A 1 251 ? -19.411 9.658 12.308 1.00 97.19 251 ILE A N 1
ATOM 2058 C CA . ILE A 1 251 ? -18.918 9.288 10.974 1.00 97.19 251 ILE A CA 1
ATOM 2059 C C . ILE A 1 251 ? -19.436 7.902 10.570 1.00 97.19 251 ILE A C 1
ATOM 2061 O O . ILE A 1 251 ? -19.890 7.716 9.440 1.00 97.19 251 ILE A O 1
ATOM 2065 N N . VAL A 1 252 ? -19.394 6.930 11.484 1.00 95.81 252 VAL A N 1
ATOM 2066 C CA . VAL A 1 252 ? -19.893 5.573 11.232 1.00 95.81 252 VAL A CA 1
ATOM 2067 C C . VAL A 1 252 ? -21.393 5.590 10.957 1.00 95.81 252 VAL A C 1
ATOM 2069 O O . VAL A 1 252 ? -21.825 5.087 9.920 1.00 95.81 252 VAL A O 1
ATOM 2072 N N . ASP A 1 253 ? -22.169 6.233 11.821 1.00 97.06 253 ASP A N 1
ATOM 2073 C CA . ASP A 1 253 ? -23.625 6.281 11.712 1.00 97.06 253 ASP A CA 1
ATOM 2074 C C . ASP A 1 253 ? -24.088 6.996 10.439 1.00 97.06 253 ASP A C 1
ATOM 2076 O O . ASP A 1 253 ? -25.023 6.547 9.779 1.00 97.06 253 ASP A O 1
ATOM 2080 N N . THR A 1 254 ? -23.402 8.074 10.051 1.00 97.00 254 THR A N 1
ATOM 2081 C CA . THR A 1 254 ? -23.780 8.873 8.876 1.00 97.00 254 THR A CA 1
ATOM 2082 C C . THR A 1 254 ? -23.366 8.218 7.560 1.00 97.00 254 THR A C 1
ATOM 2084 O O . THR A 1 254 ? -24.116 8.266 6.586 1.00 97.00 254 THR A O 1
ATOM 2087 N N . TYR A 1 255 ? -22.165 7.634 7.503 1.00 96.19 255 TYR A N 1
ATOM 2088 C CA . TYR A 1 255 ? -21.563 7.179 6.246 1.00 96.19 255 TYR A CA 1
ATOM 2089 C C . TYR A 1 255 ? -21.450 5.663 6.168 1.00 96.19 255 TYR A C 1
ATOM 2091 O O . TYR A 1 255 ? -21.910 5.055 5.205 1.00 96.19 255 TYR A O 1
ATOM 2099 N N . TYR A 1 256 ? -20.857 5.023 7.173 1.00 93.75 256 TYR A N 1
ATOM 2100 C CA . TYR A 1 256 ? -20.611 3.582 7.114 1.00 93.75 256 TYR A CA 1
ATOM 2101 C C . TYR A 1 256 ? -21.885 2.754 7.263 1.00 93.75 256 TYR A C 1
ATOM 2103 O O . TYR A 1 256 ? -21.960 1.678 6.678 1.00 93.75 256 TYR A O 1
ATOM 2111 N N . ASN A 1 257 ? -22.905 3.261 7.949 1.00 94.56 257 ASN A N 1
ATOM 2112 C CA . ASN A 1 257 ? -24.215 2.613 8.037 1.00 94.56 257 ASN A CA 1
ATOM 2113 C C . ASN A 1 257 ? -25.160 3.007 6.887 1.00 94.56 257 ASN A C 1
ATOM 2115 O O . ASN A 1 257 ? -26.248 2.448 6.770 1.00 94.56 257 ASN A O 1
ATOM 2119 N N . ASN A 1 258 ? -24.743 3.920 6.001 1.00 94.38 258 ASN A N 1
ATOM 2120 C CA . ASN A 1 258 ? -25.520 4.290 4.822 1.00 94.38 258 ASN A CA 1
ATOM 2121 C C . ASN A 1 258 ? -25.473 3.169 3.768 1.00 94.38 258 ASN A C 1
ATOM 2123 O O . ASN A 1 258 ? -24.392 2.706 3.394 1.00 94.38 258 ASN A O 1
ATOM 2127 N N . ILE A 1 259 ? -26.645 2.741 3.290 1.00 93.31 259 ILE A N 1
ATOM 2128 C CA . ILE A 1 259 ? -26.792 1.690 2.275 1.00 93.31 259 ILE A CA 1
ATOM 2129 C C . ILE A 1 259 ? -26.257 2.116 0.900 1.00 93.31 259 ILE A C 1
ATOM 2131 O O . ILE A 1 259 ? -25.765 1.273 0.155 1.00 93.31 259 ILE A O 1
ATOM 2135 N N . ASP A 1 260 ? -26.280 3.419 0.603 1.00 94.12 260 ASP A N 1
ATOM 2136 C CA . ASP A 1 260 ? -25.784 3.987 -0.655 1.00 94.12 260 ASP A CA 1
ATOM 2137 C C . ASP A 1 260 ? -24.251 4.015 -0.718 1.00 94.12 260 ASP A C 1
ATOM 2139 O O . ASP A 1 260 ? -23.680 4.205 -1.788 1.00 94.12 260 ASP A O 1
ATOM 2143 N N . PHE A 1 261 ? -23.569 3.819 0.417 1.00 94.50 261 PHE A N 1
ATOM 2144 C CA . PHE A 1 261 ? -22.143 3.514 0.439 1.00 94.50 261 PHE A CA 1
ATOM 2145 C C . PHE A 1 261 ? -21.992 1.986 0.428 1.00 94.50 261 PHE A C 1
ATOM 2147 O O . PHE A 1 261 ? -22.097 1.372 1.486 1.00 94.50 261 PHE A O 1
ATOM 2154 N N . PRO A 1 262 ? -21.771 1.321 -0.712 1.00 91.06 262 PRO A N 1
ATOM 2155 C CA . PRO A 1 262 ? -21.686 -0.131 -0.758 1.00 91.06 262 PRO A CA 1
ATOM 2156 C C . PRO A 1 262 ? -20.490 -0.669 0.038 1.00 91.06 262 PRO A C 1
ATOM 2158 O O . PRO A 1 262 ? -19.470 0.001 0.234 1.00 91.06 262 PRO A O 1
ATOM 2161 N N . SER A 1 263 ? -20.614 -1.918 0.485 1.00 89.75 263 SER A N 1
ATOM 2162 C CA . SER A 1 263 ? -19.465 -2.682 0.966 1.00 89.75 263 SER A CA 1
ATOM 2163 C C . SER A 1 263 ? -18.431 -2.828 -0.142 1.00 89.75 263 SER A C 1
ATOM 2165 O O . SER A 1 263 ? -18.774 -2.981 -1.315 1.00 89.75 263 SER A O 1
ATOM 2167 N N . TYR A 1 264 ? -17.158 -2.792 0.241 1.00 84.50 264 TYR A N 1
ATOM 2168 C CA . TYR A 1 264 ? -16.079 -2.995 -0.707 1.00 84.50 264 TYR A CA 1
ATOM 2169 C C . TYR A 1 264 ? -16.166 -4.406 -1.291 1.00 84.50 264 TYR A C 1
ATOM 2171 O O . TYR A 1 264 ? -16.256 -5.393 -0.561 1.00 84.50 264 TYR A O 1
ATOM 2179 N N . GLN A 1 265 ? -16.134 -4.484 -2.616 1.00 78.31 265 GLN A N 1
ATOM 2180 C CA . GLN A 1 265 ? -16.029 -5.739 -3.339 1.00 78.31 265 GLN A CA 1
ATOM 2181 C C . GLN A 1 265 ? -14.611 -5.858 -3.869 1.00 78.31 265 GLN A C 1
ATOM 2183 O O . GLN A 1 265 ? -14.144 -5.001 -4.624 1.00 78.31 265 GLN A O 1
ATOM 2188 N N . LEU A 1 266 ? -13.926 -6.922 -3.459 1.00 72.12 266 LEU A N 1
ATOM 2189 C CA . LEU A 1 266 ? -12.652 -7.267 -4.066 1.00 72.12 266 LEU A CA 1
ATOM 2190 C C . LEU A 1 266 ? -12.881 -7.591 -5.539 1.00 72.12 266 LEU A C 1
ATOM 2192 O O . LEU A 1 266 ? -13.822 -8.325 -5.854 1.00 72.12 266 LEU A O 1
ATOM 2196 N N . PRO A 1 267 ? -12.030 -7.074 -6.437 1.00 68.62 267 PRO A N 1
ATOM 2197 C CA . PRO A 1 267 ? -12.017 -7.534 -7.812 1.00 68.62 267 PRO A CA 1
ATOM 2198 C C . PRO A 1 267 ? -11.863 -9.059 -7.863 1.00 68.62 267 PRO A C 1
ATOM 2200 O O . PRO A 1 267 ? -11.048 -9.631 -7.135 1.00 68.62 267 PRO A O 1
ATOM 2203 N N . ASP A 1 268 ? -12.632 -9.718 -8.730 1.00 67.44 268 ASP A N 1
ATOM 2204 C CA . ASP A 1 268 ? -12.480 -11.151 -8.988 1.00 67.44 268 ASP A CA 1
ATOM 2205 C C . ASP A 1 268 ? -11.222 -11.391 -9.832 1.00 67.44 268 ASP A C 1
ATOM 2207 O O . ASP A 1 268 ? -11.267 -11.490 -11.059 1.00 67.44 268 ASP A O 1
ATOM 2211 N N . PHE A 1 269 ? -10.072 -11.437 -9.159 1.00 62.78 269 PHE A N 1
ATOM 2212 C CA . PHE A 1 269 ? -8.782 -11.648 -9.808 1.00 62.78 269 PHE A CA 1
ATOM 2213 C C . PHE A 1 269 ? -8.684 -13.032 -10.465 1.00 62.78 269 PHE A C 1
ATOM 2215 O O . PHE A 1 269 ? -8.085 -13.154 -11.530 1.00 62.78 269 PHE A O 1
ATOM 2222 N N . GLU A 1 270 ? -9.305 -14.070 -9.894 1.00 62.75 270 GLU A N 1
ATOM 2223 C CA . GLU A 1 270 ? -9.308 -15.415 -10.487 1.00 62.75 270 GLU A CA 1
ATOM 2224 C C . GLU A 1 270 ? -10.207 -15.492 -11.727 1.00 62.75 270 GLU A C 1
ATOM 2226 O O . GLU A 1 270 ? -9.882 -16.175 -12.700 1.00 62.75 270 GLU A O 1
ATOM 2231 N N . GLY A 1 271 ? -11.354 -14.812 -11.713 1.00 63.03 271 GLY A N 1
ATOM 2232 C CA . GLY A 1 271 ? -12.205 -14.635 -12.887 1.00 63.03 271 GLY A CA 1
ATOM 2233 C C . GLY A 1 271 ? -11.503 -13.848 -13.989 1.00 63.03 271 GLY A C 1
ATOM 2234 O O . GLY A 1 271 ? -11.507 -14.286 -15.140 1.00 63.03 271 GLY A O 1
ATOM 2235 N N . ALA A 1 272 ? -10.830 -12.749 -13.634 1.00 57.47 272 ALA A N 1
ATOM 2236 C CA . ALA A 1 272 ? -10.027 -11.967 -14.570 1.00 57.47 272 ALA A CA 1
ATOM 2237 C C . ALA A 1 272 ? -8.923 -12.827 -15.209 1.00 57.47 272 ALA A C 1
ATOM 2239 O O . ALA A 1 272 ? -8.858 -12.920 -16.433 1.00 57.47 272 ALA A O 1
ATOM 2240 N N . LEU A 1 273 ? -8.134 -13.553 -14.411 1.00 55.50 273 LEU A N 1
ATOM 2241 C CA . LEU A 1 273 ? -7.095 -14.467 -14.907 1.00 55.50 273 LEU A CA 1
ATOM 2242 C C . LEU A 1 273 ? -7.656 -15.567 -15.816 1.00 55.50 273 LEU A C 1
ATOM 2244 O O . LEU A 1 273 ? -7.112 -15.828 -16.886 1.00 55.50 273 LEU A O 1
ATOM 2248 N N . ARG A 1 274 ? -8.783 -16.188 -15.447 1.00 62.44 274 ARG A N 1
ATOM 2249 C CA . ARG A 1 274 ? -9.443 -17.187 -16.306 1.00 62.44 274 ARG A CA 1
ATOM 2250 C C . ARG A 1 274 ? -9.891 -16.600 -17.639 1.00 62.44 274 ARG A C 1
ATOM 2252 O O . ARG A 1 274 ? -9.766 -17.275 -18.656 1.00 62.44 274 ARG A O 1
ATOM 2259 N N . SER A 1 275 ? -10.389 -15.364 -17.644 1.00 58.28 275 SER A N 1
ATOM 2260 C CA . SER A 1 275 ? -10.755 -14.675 -18.884 1.00 58.28 275 SER A CA 1
ATOM 2261 C C . SER A 1 275 ? -9.537 -14.385 -19.766 1.00 58.28 275 SER A C 1
ATOM 2263 O O . SER A 1 275 ? -9.626 -14.564 -20.976 1.00 58.28 275 SER A O 1
ATOM 2265 N N . PHE A 1 276 ? -8.382 -14.062 -19.169 1.00 51.25 276 PHE A N 1
ATOM 2266 C CA . PHE A 1 276 ? -7.119 -13.911 -19.898 1.00 51.25 276 PHE A CA 1
ATOM 2267 C C . PHE A 1 276 ? -6.648 -15.228 -20.522 1.00 51.25 276 PHE A C 1
ATOM 2269 O O . PHE A 1 276 ? -6.336 -15.275 -21.708 1.00 51.25 276 PHE A O 1
ATOM 2276 N N . HIS A 1 277 ? -6.657 -16.330 -19.769 1.00 51.75 277 HIS A N 1
ATOM 2277 C CA . HIS A 1 277 ? -6.242 -17.633 -20.303 1.00 51.75 277 HIS A CA 1
ATOM 2278 C C . HIS A 1 277 ? -7.242 -18.244 -21.297 1.00 51.75 277 HIS A C 1
ATOM 2280 O O . HIS A 1 277 ? -6.847 -19.072 -22.113 1.00 51.75 277 HIS A O 1
ATOM 2286 N N . GLY A 1 278 ? -8.520 -17.858 -21.232 1.00 46.12 278 GLY A N 1
ATOM 2287 C CA . GLY A 1 278 ? -9.578 -18.299 -22.148 1.00 46.12 278 GLY A CA 1
ATOM 2288 C C . GLY A 1 278 ? -9.680 -17.497 -23.451 1.00 46.12 278 GLY A C 1
ATOM 2289 O O . GLY A 1 278 ? -10.489 -17.853 -24.304 1.00 46.12 278 GLY A O 1
ATOM 2290 N N . LEU A 1 279 ? -8.887 -16.431 -23.600 1.00 45.06 279 LEU A N 1
ATOM 2291 C CA . LEU A 1 279 ? -8.690 -15.688 -24.852 1.00 45.06 279 LEU A CA 1
ATOM 2292 C C . LEU A 1 279 ? -7.506 -16.228 -25.685 1.00 45.06 279 LEU A C 1
ATOM 2294 O O . LEU A 1 279 ? -7.153 -15.613 -26.691 1.00 45.06 279 LEU A O 1
ATOM 2298 N N . LYS A 1 280 ? -6.911 -17.362 -25.283 1.00 39.03 280 LYS A N 1
ATOM 2299 C CA . LYS A 1 280 ? -5.935 -18.116 -26.086 1.00 39.03 280 LYS A CA 1
ATOM 2300 C C . LYS A 1 280 ? -6.614 -19.071 -27.063 1.00 39.03 280 LYS A C 1
ATOM 2302 O O . LYS A 1 280 ? -7.561 -19.773 -26.641 1.00 39.03 280 LYS A O 1
#

pLDDT: mean 73.63, std 15.52, range [39.0, 98.19]

Sequence (280 aa):
DELHSMWMKGKTGFFTAELSEICNPENLDNKYVPQSIWVNTDDEATFVILPALKGPGNDFSAKRSRLAAMSEETGKVFTFGRGVSDEKLARIFTIWNDYHQDPFNDFSDQVYAGVEGIHFTWSGEPYNSTRILMEEDRIPIKYRMGKFWINDYFGEENFFGYDAQKQILTFQYNGKWMKKYGIEPYKYINVMQMGKGMYEKYVADYKSVRAQIDTIVNDFAEGVWKGGIKLTDSRWDSYIEQLYEAGLRGIVDTYYNNIDFPSYQLPDFEGALRSFHGLK